Protein AF-A0A9E1QQH1-F1 (afdb_monomer)

Sequence (339 aa):
MPYKSIRFIFIIVLYSVLISSVNAKTSFIVAGHLYGITNDKDALEKLTIEFESLDPDYIFILGDSSLDDQNIYSYFNNRFKGRIYFSPGNHEMVNGSLQEYIRNVGYAYKIIETNNVNFILINSLDSALNINSFLKTAVKNNINKVQIVLTHHRMWDDSLTSGFPYQHDKSYYFKEIYPSMVGVDAIFSGNSKRQYFTDYKKINGLSLQNVNNIYWVDQVGGIDGYSIGAGDGKPKLGFVYVEENNGRLLVEPHHINFDEGDLVSISKIRAVPWSIAPGNFDSVDSVLSQSIKNFLQSTRKRYIFLLGILIGGLSIFPFYIYYFRRVKAVKKVHDCKKI

Mean predicted aligned error: 12.44 Å

Nearest PDB structures (foldseek):
  8xgc-assembly1_9  TM=4.717E-01  e=5.448E-04  Saccharomyces cerevisiae
  1g5b-assembly2_B  TM=4.097E-01  e=2.805E-03  Lambdavirus lambda
  3vk5-assembly1_A  TM=4.985E-01  e=4.607E+00  Streptomyces viridosporus ATCC 14672
  5gk4-assembly1_A  TM=3.236E-01  e=3.201E+00  Escherichia coli K-12

Secondary structure (DSSP, 8-state):
-HHHHHHHHHHHHHHHHHT-----SEEEEEE--THHHHT-HHHHHHHHHHHHHT--SEEEEES-S-TTSHHHHHHHHHHHTTSEEEE--STTTGGGHHHHHHHHHS-SSEEEE-SSEEEEE--TTS-HHHHHHHHHHHGGG-TTSEEEEEESS--SS----SSSTTTSS-SS-HHHHGGGGTT--EEEES---SSSEEEEEEETTEEEE-TT-SEEEEEETTEEEEEE--TT-SSEEEEEEEEE-SS-EEEEEEEEE-SSS-SS-GGGEEE-TTS----S--SHHHHHHHHHHHHHH-HHHHHHHHHHHHHHHHHHHHHHHHHHHHHHHHHHHHHTT--

pLDDT: mean 81.55, std 16.09, range [41.38, 98.75]

Solvent-accessible surface area (backbone atoms only — not comparable to full-atom values): 18500 Å² total; per-residue (Å²): 125,70,71,62,59,55,53,52,52,50,50,51,51,51,49,53,63,74,58,53,76,80,70,60,80,45,38,30,35,45,35,12,24,41,46,60,28,67,87,34,65,69,56,44,48,54,51,52,51,56,51,56,75,66,62,48,68,32,36,38,42,14,12,33,45,54,45,42,41,60,67,55,39,46,52,55,47,70,74,50,59,92,30,62,47,70,17,50,20,42,70,30,46,51,94,62,26,42,59,42,23,30,70,65,72,69,50,61,61,48,77,50,81,59,97,56,41,34,41,38,31,32,42,43,65,46,53,50,67,59,49,34,59,50,35,50,53,63,54,66,74,52,82,91,30,43,25,35,38,35,18,8,52,72,60,85,47,75,76,70,86,50,98,49,63,47,63,82,25,49,60,60,49,21,85,71,40,50,80,36,46,70,75,42,43,34,37,42,12,8,49,48,78,58,85,66,44,31,27,76,56,62,62,93,83,44,67,34,60,43,71,83,52,31,60,52,80,50,71,60,89,77,27,40,36,36,30,28,17,14,56,64,36,62,59,33,27,22,29,34,44,34,33,36,49,94,87,39,78,48,79,43,84,43,74,49,74,80,52,101,62,84,74,73,56,73,92,50,61,42,72,38,96,85,53,79,73,75,78,82,58,83,46,69,64,52,56,51,50,49,52,50,50,53,45,63,69,32,64,67,55,45,52,54,50,53,50,49,50,50,52,50,49,66,61,46,48,59,53,52,53,51,51,53,52,52,53,53,51,52,51,55,57,53,60,67,71,76,114

Radius of gyration: 27.18 Å; Cα contacts (8 Å, |Δi|>4): 570; chains: 1; bounding box: 63×58×96 Å

Foldseek 3Di:
DVPVVVVVVVVVVVVVVVPVPLDFPFKEWEAEQQLLCLVPPVLVVVVLVVVVVVPGQAYEYAENQPLLDLVSLCVVCVSPPPRYAYAYALVCQPPNNVVSNCVRRVDNWDWDDDPAEIETHHELLDDLVVLLVRLLVRQPPDLRHAYEYGHADFLQAQDAPDPDGSNHGGPDGNVSRVVSCVSHQEYEHNDPPDPKKFFQDPPPNDTARQQPDQWDWDDDPNYIYIYGYLGSVPQKGKIWMWTHGPNDIDIHIDMDGNDPDDRRDPVRIDTDPPDDDPPPCPPPCNVVVVVVVVCVVDPVSVVVVVVVVVVVCVVVVVVVVVVVVVVVVVVVVVVVVVD

Structure (mmCIF, N/CA/C/O backbone):
data_AF-A0A9E1QQH1-F1
#
_entry.id   AF-A0A9E1QQH1-F1
#
loop_
_atom_site.group_PDB
_atom_site.id
_atom_site.type_symbol
_atom_site.label_atom_id
_atom_site.label_alt_id
_atom_site.label_comp_id
_atom_site.label_asym_id
_atom_site.label_entity_id
_atom_site.label_seq_id
_atom_site.pdbx_PDB_ins_code
_atom_site.Cartn_x
_atom_site.Cartn_y
_atom_site.Cartn_z
_atom_site.occupancy
_atom_site.B_iso_or_equiv
_atom_site.auth_seq_id
_atom_site.auth_comp_id
_atom_site.auth_asym_id
_atom_site.auth_atom_id
_atom_site.pdbx_PDB_model_num
ATOM 1 N N . MET A 1 1 ? -33.429 -27.407 41.220 1.00 53.81 1 MET A N 1
ATOM 2 C CA . MET A 1 1 ? -32.446 -27.451 40.111 1.00 53.81 1 MET A CA 1
ATOM 3 C C . MET A 1 1 ? -32.480 -26.287 39.080 1.00 53.81 1 MET A C 1
ATOM 5 O O . MET A 1 1 ? -31.628 -26.330 38.202 1.00 53.81 1 MET A O 1
ATOM 9 N N . PRO A 1 2 ? -33.293 -25.205 39.164 1.00 62.19 2 PRO A N 1
ATOM 10 C CA . PRO A 1 2 ? -33.383 -24.210 38.070 1.00 62.19 2 PRO A CA 1
ATOM 11 C C . PRO A 1 2 ? -32.207 -23.211 37.975 1.00 62.19 2 PRO A C 1
ATOM 13 O O . PRO A 1 2 ? -31.955 -22.641 36.919 1.00 62.19 2 PRO A O 1
ATOM 16 N N . TYR A 1 3 ? -31.433 -23.021 39.049 1.00 54.69 3 TYR A N 1
ATOM 17 C CA . TYR A 1 3 ? -30.367 -22.006 39.100 1.00 54.69 3 TYR A CA 1
ATOM 18 C C . TYR A 1 3 ? -29.136 -22.306 38.227 1.00 54.69 3 TYR A C 1
ATOM 20 O O . TYR A 1 3 ? -28.418 -21.384 37.841 1.00 54.69 3 TYR A O 1
ATOM 28 N N . LYS A 1 4 ? -28.865 -23.583 37.919 1.00 57.22 4 LYS A N 1
ATOM 29 C CA . LYS A 1 4 ? -27.723 -23.963 37.067 1.00 57.22 4 LYS A CA 1
ATOM 30 C C . LYS A 1 4 ? -28.000 -23.673 35.589 1.00 57.22 4 LYS A C 1
ATOM 32 O O . LYS A 1 4 ? -27.108 -23.189 34.902 1.00 57.22 4 LYS A O 1
ATOM 37 N N . SER A 1 5 ? -29.237 -23.876 35.140 1.00 62.75 5 SER A N 1
ATOM 38 C CA . SER A 1 5 ? -29.645 -23.634 33.752 1.00 62.75 5 SER A CA 1
ATOM 39 C C . SER A 1 5 ? -29.665 -22.142 33.404 1.00 62.75 5 SER A C 1
ATOM 41 O O . SER A 1 5 ? -29.204 -21.761 32.335 1.00 62.75 5 SER A O 1
ATOM 43 N N . ILE A 1 6 ? -30.088 -21.278 34.338 1.00 72.50 6 ILE A N 1
ATOM 44 C CA . ILE A 1 6 ? -30.103 -19.816 34.137 1.00 72.50 6 ILE A CA 1
ATOM 45 C C . ILE A 1 6 ? -28.680 -19.253 33.980 1.00 72.50 6 ILE A C 1
ATOM 47 O O . ILE A 1 6 ? -28.442 -18.416 33.114 1.00 72.50 6 ILE A O 1
ATOM 51 N N . ARG A 1 7 ? -27.707 -19.740 34.767 1.00 68.25 7 ARG A N 1
ATOM 52 C CA . ARG A 1 7 ? -26.297 -19.319 34.639 1.00 68.25 7 ARG A CA 1
ATOM 53 C C . ARG A 1 7 ? -25.683 -19.714 33.300 1.00 68.25 7 ARG A C 1
ATOM 55 O O . ARG A 1 7 ? -24.923 -18.935 32.741 1.00 68.25 7 ARG A O 1
ATOM 62 N N . PHE A 1 8 ? -26.010 -20.900 32.794 1.00 72.75 8 PHE A N 1
ATOM 63 C CA . PHE A 1 8 ? -25.478 -21.379 31.520 1.00 72.75 8 PHE A CA 1
ATOM 64 C C . PHE A 1 8 ? -26.024 -20.567 30.338 1.00 72.75 8 PHE A C 1
ATOM 66 O O . PHE A 1 8 ? -25.255 -20.138 29.484 1.00 72.75 8 PHE A O 1
ATOM 73 N N . ILE A 1 9 ? -27.325 -20.254 30.351 1.00 77.12 9 ILE A N 1
ATOM 74 C CA . ILE A 1 9 ? -27.953 -19.376 29.352 1.00 77.12 9 ILE A CA 1
ATOM 75 C C . ILE A 1 9 ? -27.337 -17.974 29.401 1.00 77.12 9 ILE A C 1
ATOM 77 O O . ILE A 1 9 ? -27.023 -17.414 28.358 1.00 77.12 9 ILE A O 1
ATOM 81 N N . PHE A 1 10 ? -27.088 -17.424 30.594 1.00 77.06 10 PHE A N 1
ATOM 82 C CA . PHE A 1 10 ? -26.467 -16.105 30.729 1.00 77.06 10 PHE A CA 1
ATOM 83 C C . PHE A 1 10 ? -25.032 -16.071 30.181 1.00 77.06 10 PHE A C 1
ATOM 85 O O . PHE A 1 10 ? -24.652 -15.099 29.541 1.00 77.06 10 PHE A O 1
ATOM 92 N N . ILE A 1 11 ? -24.249 -17.139 30.381 1.00 77.19 11 ILE A N 1
ATOM 93 C CA . ILE A 1 11 ? -22.895 -17.260 29.817 1.00 77.19 11 ILE A CA 1
ATOM 94 C C . ILE A 1 11 ? -22.950 -17.363 28.292 1.00 77.19 11 ILE A C 1
ATOM 96 O O . ILE A 1 11 ? -22.165 -16.688 27.638 1.00 77.19 11 ILE A O 1
ATOM 100 N N . ILE A 1 12 ? -23.877 -18.147 27.730 1.00 76.06 12 ILE A N 1
ATOM 101 C CA . ILE A 1 12 ? -24.053 -18.254 26.274 1.00 76.06 12 ILE A CA 1
ATOM 102 C C . ILE A 1 12 ? -24.456 -16.905 25.687 1.00 76.06 12 ILE A C 1
ATOM 104 O O . ILE A 1 12 ? -23.811 -16.464 24.747 1.00 76.06 12 ILE A O 1
ATOM 108 N N . VAL A 1 13 ? -25.448 -16.223 26.274 1.00 74.75 13 VAL A N 1
ATOM 109 C CA . VAL A 1 13 ? -25.897 -14.900 25.816 1.00 74.75 13 VAL A CA 1
ATOM 110 C C . VAL A 1 13 ? -24.756 -13.886 25.892 1.00 74.75 13 VAL A C 1
ATOM 112 O O . VAL A 1 13 ? -24.511 -13.179 24.917 1.00 74.75 13 VAL A O 1
ATOM 115 N N . LEU A 1 14 ? -24.007 -13.856 27.000 1.00 73.25 14 LEU A N 1
ATOM 116 C CA . LEU A 1 14 ? -22.846 -12.979 27.163 1.00 73.25 14 LEU A CA 1
ATOM 117 C C . LEU A 1 14 ? -21.755 -13.291 26.127 1.00 73.25 14 LEU A C 1
ATOM 119 O O . LEU A 1 14 ? -21.224 -12.366 25.522 1.00 73.25 14 LEU A O 1
ATOM 123 N N . TYR A 1 15 ? -21.460 -14.571 25.879 1.00 67.88 15 TYR A N 1
ATOM 124 C CA . TYR A 1 15 ? -20.520 -14.986 24.837 1.00 67.88 15 TYR A CA 1
ATOM 125 C C . TYR A 1 15 ? -21.009 -14.572 23.451 1.00 67.88 15 TYR A C 1
ATOM 127 O O . TYR A 1 15 ? -20.240 -13.987 22.707 1.00 67.88 15 TYR A O 1
ATOM 135 N N . SER A 1 16 ? -22.280 -14.779 23.108 1.00 63.16 16 SER A N 1
ATOM 136 C CA . SER A 1 16 ? -22.822 -14.364 21.808 1.00 63.16 16 SER A CA 1
ATOM 137 C C . SER A 1 16 ? -22.865 -12.844 21.629 1.00 63.16 16 SER A C 1
ATOM 139 O O . SER A 1 16 ? -22.645 -12.373 20.522 1.00 63.16 16 SER A O 1
ATOM 141 N N . VAL A 1 17 ? -23.066 -12.062 22.699 1.00 62.03 17 VAL A N 1
ATOM 142 C CA . VAL A 1 17 ? -22.968 -10.592 22.644 1.00 62.03 17 VAL A CA 1
ATOM 143 C C . VAL A 1 17 ? -21.511 -10.152 22.465 1.00 62.03 17 VAL A C 1
ATOM 145 O O . VAL A 1 17 ? -21.249 -9.226 21.702 1.00 62.03 17 VAL A O 1
ATOM 148 N N . LEU A 1 18 ? -20.557 -10.839 23.100 1.00 59.19 18 LEU A N 1
ATOM 149 C CA . LEU A 1 18 ? -19.119 -10.595 22.924 1.00 59.19 18 LEU A CA 1
ATOM 150 C C . LEU A 1 18 ? -18.579 -11.097 21.572 1.00 59.19 18 LEU A C 1
ATOM 152 O O . LEU A 1 18 ? -17.569 -10.581 21.107 1.00 59.19 18 LEU A O 1
ATOM 156 N N . ILE A 1 19 ? -19.255 -12.066 20.945 1.00 54.38 19 ILE A N 1
ATOM 157 C CA . ILE A 1 19 ? -18.976 -12.591 19.598 1.00 54.38 19 ILE A CA 1
ATOM 158 C C . ILE A 1 19 ? -19.852 -11.891 18.542 1.00 54.38 19 ILE A C 1
ATOM 160 O O . ILE A 1 19 ? -19.861 -12.313 17.390 1.00 54.38 19 ILE A O 1
ATOM 164 N N . SER A 1 20 ? -20.584 -10.818 18.884 1.00 47.50 20 SER A N 1
ATOM 165 C CA . SER A 1 20 ? -21.268 -10.015 17.860 1.00 47.50 20 SER A CA 1
ATOM 166 C C . SER A 1 20 ? -20.230 -9.650 16.809 1.00 47.50 20 SER A C 1
ATOM 168 O O . SER A 1 20 ? -19.251 -8.974 17.131 1.00 47.50 20 SER A O 1
ATOM 170 N N . SER A 1 21 ? -20.401 -10.186 15.600 1.00 46.88 21 SER A N 1
ATOM 171 C CA . SER A 1 21 ? -19.413 -10.098 14.539 1.00 46.88 21 SER A CA 1
ATOM 172 C C . SER A 1 21 ? -19.150 -8.627 14.294 1.00 46.88 21 SER A C 1
ATOM 174 O O . SER A 1 21 ? -20.033 -7.884 13.854 1.00 46.88 21 SER A O 1
ATOM 176 N N . VAL A 1 22 ? -17.951 -8.180 14.657 1.00 53.62 22 VAL A N 1
ATOM 177 C CA . VAL A 1 22 ? -17.523 -6.840 14.305 1.00 53.62 22 VAL A CA 1
ATOM 178 C C . VAL A 1 22 ? -17.197 -6.918 12.826 1.00 53.62 22 VAL A C 1
ATOM 180 O O . VAL A 1 22 ? -16.067 -7.197 12.453 1.00 53.62 22 VAL A O 1
ATOM 183 N N . ASN A 1 23 ? -18.229 -6.797 11.994 1.00 56.97 23 ASN A N 1
ATOM 184 C CA . ASN A 1 23 ? -18.054 -6.809 10.555 1.00 56.97 23 ASN A CA 1
ATOM 185 C C . ASN A 1 23 ? -17.151 -5.627 10.216 1.00 56.97 23 ASN A C 1
ATOM 187 O O . ASN A 1 23 ? -17.500 -4.477 10.513 1.00 56.97 23 ASN A O 1
ATOM 191 N N . ALA A 1 24 ? -15.983 -5.928 9.648 1.00 61.69 24 ALA A N 1
ATOM 192 C CA . ALA A 1 24 ? -15.152 -4.919 9.023 1.00 61.69 24 ALA A CA 1
ATOM 193 C C . ALA A 1 24 ? -16.015 -4.154 8.015 1.00 61.69 24 ALA A C 1
ATOM 195 O O . ALA A 1 24 ? -16.851 -4.738 7.320 1.00 61.69 24 ALA A O 1
ATOM 196 N N . LYS A 1 25 ? -15.876 -2.829 7.990 1.00 83.25 25 LYS A N 1
ATOM 197 C CA . LYS A 1 25 ? -16.662 -1.994 7.074 1.00 83.25 25 LYS A CA 1
ATOM 198 C C . LYS A 1 25 ? -16.009 -1.902 5.703 1.00 83.25 25 LYS A C 1
ATOM 200 O O . LYS A 1 25 ? -16.699 -1.632 4.725 1.00 83.25 25 LYS A O 1
ATOM 205 N N . THR A 1 26 ? -14.691 -2.070 5.644 1.00 94.94 26 THR A N 1
ATOM 206 C CA . THR A 1 26 ? -13.928 -2.112 4.398 1.00 94.94 26 THR A CA 1
ATOM 207 C C . THR A 1 26 ? -12.670 -2.936 4.596 1.00 94.94 26 THR A C 1
ATOM 209 O O . THR A 1 26 ? -11.944 -2.697 5.564 1.00 94.94 26 THR A O 1
ATOM 212 N N . SER A 1 27 ? -12.393 -3.852 3.678 1.00 97.12 27 SER A N 1
ATOM 213 C CA . SER A 1 27 ? -11.144 -4.607 3.626 1.00 97.12 27 SER A CA 1
ATOM 214 C C . SER A 1 27 ? -10.331 -4.263 2.384 1.00 97.12 27 SER A C 1
ATOM 216 O O . SER A 1 27 ? -10.869 -3.945 1.321 1.00 97.12 27 SER A O 1
ATOM 218 N N . PHE A 1 28 ? -9.008 -4.284 2.500 1.00 98.50 28 PHE A N 1
ATOM 219 C CA . PHE A 1 28 ? -8.144 -4.013 1.366 1.00 98.50 28 PHE A CA 1
ATOM 220 C C . PHE A 1 28 ? -6.781 -4.678 1.470 1.00 98.50 28 PHE A C 1
ATOM 222 O O . PHE A 1 28 ? -6.241 -4.879 2.552 1.00 98.50 28 PHE A O 1
ATOM 229 N N . ILE A 1 29 ? -6.198 -4.979 0.316 1.00 98.50 29 ILE A N 1
ATOM 230 C CA . ILE A 1 29 ? -4.820 -5.447 0.203 1.00 98.50 29 ILE A CA 1
ATOM 231 C C . ILE A 1 29 ? -3.920 -4.285 -0.184 1.00 98.50 29 ILE A C 1
ATOM 233 O O . ILE A 1 29 ? -4.273 -3.470 -1.038 1.00 98.50 29 ILE A O 1
ATOM 237 N N . VAL A 1 30 ? -2.727 -4.246 0.402 1.00 98.06 30 VAL A N 1
ATOM 238 C CA . VAL A 1 30 ? -1.657 -3.348 -0.027 1.00 98.06 30 VAL A CA 1
ATOM 239 C C . VAL A 1 30 ? -0.397 -4.151 -0.311 1.00 98.06 30 VAL A C 1
ATOM 241 O O . VAL A 1 30 ? 0.131 -4.850 0.556 1.00 98.06 30 VAL A O 1
ATOM 244 N N . ALA A 1 31 ? 0.111 -4.002 -1.527 1.00 95.75 31 ALA A N 1
ATOM 245 C CA . ALA A 1 31 ? 1.390 -4.537 -1.961 1.00 95.75 31 ALA A CA 1
ATOM 246 C C . ALA A 1 31 ? 2.178 -3.454 -2.700 1.00 95.75 31 ALA A C 1
ATOM 248 O O . ALA A 1 31 ? 1.617 -2.480 -3.194 1.00 95.75 31 ALA A O 1
ATOM 249 N N . GLY A 1 32 ? 3.490 -3.610 -2.795 1.00 91.25 32 GLY A N 1
ATOM 250 C CA . GLY A 1 32 ? 4.348 -2.685 -3.527 1.00 91.25 32 GLY A CA 1
ATOM 251 C C . GLY A 1 32 ? 5.660 -3.350 -3.897 1.00 91.25 32 GLY A C 1
ATOM 252 O O . GLY A 1 32 ? 6.016 -4.384 -3.322 1.00 91.25 32 GLY A O 1
ATOM 253 N N . HIS A 1 33 ? 6.376 -2.746 -4.844 1.00 88.62 33 HIS A N 1
ATOM 254 C CA . HIS A 1 33 ? 7.682 -3.228 -5.286 1.00 88.62 33 HIS A CA 1
ATOM 255 C C . HIS A 1 33 ? 7.644 -4.603 -5.975 1.00 88.62 33 HIS A C 1
ATOM 257 O O . HIS A 1 33 ? 8.461 -5.477 -5.692 1.00 88.62 33 HIS A O 1
ATOM 263 N N . LEU A 1 34 ? 6.671 -4.824 -6.862 1.00 92.31 34 LEU A N 1
ATOM 264 C CA . LEU A 1 34 ? 6.443 -6.132 -7.477 1.00 92.31 34 LEU A CA 1
ATOM 265 C C . LEU A 1 34 ? 7.317 -6.424 -8.704 1.00 92.31 34 LEU A C 1
ATOM 267 O O . LEU A 1 34 ? 7.249 -7.545 -9.205 1.00 92.31 34 LEU A O 1
ATOM 271 N N . TYR A 1 35 ? 8.150 -5.499 -9.205 1.00 89.31 35 TYR A N 1
ATOM 272 C CA . TYR A 1 35 ? 8.909 -5.740 -10.448 1.00 89.31 35 TYR A CA 1
ATOM 273 C C . TYR A 1 35 ? 9.742 -7.030 -10.403 1.00 89.31 35 TYR A C 1
ATOM 275 O O . TYR A 1 35 ? 9.901 -7.674 -11.439 1.00 89.31 35 TYR A O 1
ATOM 283 N N . GLY A 1 36 ? 10.212 -7.444 -9.216 1.00 87.62 36 GLY A N 1
ATOM 284 C CA . GLY A 1 36 ? 10.970 -8.684 -9.016 1.00 87.62 36 GLY A CA 1
ATOM 285 C C . GLY A 1 36 ? 10.217 -9.954 -9.431 1.00 87.62 36 GLY A C 1
ATOM 286 O O . GLY A 1 36 ? 10.848 -10.960 -9.744 1.00 87.62 36 GLY A O 1
ATOM 287 N N . ILE A 1 37 ? 8.881 -9.899 -9.500 1.00 92.25 37 ILE A N 1
ATOM 288 C CA . ILE A 1 37 ? 8.025 -11.019 -9.919 1.00 92.25 37 ILE A CA 1
ATOM 289 C C . ILE A 1 37 ? 7.189 -10.740 -11.173 1.00 92.25 37 ILE A C 1
ATOM 291 O O . ILE A 1 37 ? 6.602 -11.667 -11.709 1.00 92.25 37 ILE A O 1
ATOM 295 N N . THR A 1 38 ? 7.120 -9.502 -11.671 1.00 92.81 38 THR A N 1
ATOM 296 C CA . THR A 1 38 ? 6.261 -9.155 -12.831 1.00 92.81 38 THR A CA 1
ATOM 297 C C . THR A 1 38 ? 6.576 -9.958 -14.098 1.00 92.81 38 THR A C 1
ATOM 299 O O . THR A 1 38 ? 5.671 -10.280 -14.862 1.00 92.81 38 THR A O 1
ATOM 302 N N . ASN A 1 39 ? 7.840 -10.344 -14.292 1.00 92.31 39 ASN A N 1
ATOM 303 C CA . ASN A 1 39 ? 8.276 -11.183 -15.414 1.00 92.31 39 ASN A CA 1
ATOM 304 C C . ASN A 1 39 ? 8.164 -12.695 -15.137 1.00 92.31 39 ASN A C 1
ATOM 306 O O . ASN A 1 39 ? 8.425 -13.505 -16.028 1.00 92.31 39 ASN A O 1
ATOM 310 N N . ASP A 1 40 ? 7.789 -13.089 -13.920 1.00 94.88 40 ASP A N 1
ATOM 311 C CA . ASP A 1 40 ? 7.589 -14.474 -13.506 1.00 94.88 40 ASP A CA 1
ATOM 312 C C . ASP A 1 40 ? 6.091 -14.757 -13.361 1.00 94.88 40 ASP A C 1
ATOM 314 O O . ASP A 1 40 ? 5.459 -14.439 -12.353 1.00 94.88 40 ASP A O 1
ATOM 318 N N . LYS A 1 41 ? 5.519 -15.373 -14.397 1.00 94.31 41 LYS A N 1
ATOM 319 C CA . LYS A 1 41 ? 4.081 -15.652 -14.466 1.00 94.31 41 LYS A CA 1
ATOM 320 C C . LYS A 1 41 ? 3.593 -16.542 -13.326 1.00 94.31 41 LYS A C 1
ATOM 322 O O . LYS A 1 41 ? 2.496 -16.313 -12.833 1.00 94.31 41 LYS A O 1
ATOM 327 N N . ASP A 1 42 ? 4.390 -17.517 -12.894 1.00 94.50 42 ASP A N 1
ATOM 328 C CA . ASP A 1 42 ? 3.984 -18.444 -11.835 1.00 94.50 42 ASP A CA 1
ATOM 329 C C . ASP A 1 42 ? 3.974 -17.736 -10.477 1.00 94.50 42 ASP A C 1
ATOM 331 O O . ASP A 1 42 ? 3.075 -17.949 -9.659 1.00 94.50 42 ASP A O 1
ATOM 335 N N . ALA A 1 43 ? 4.961 -16.869 -10.233 1.00 94.56 43 ALA A N 1
ATOM 336 C CA . ALA A 1 43 ? 5.002 -16.056 -9.024 1.00 94.56 43 ALA A CA 1
ATOM 337 C C . ALA A 1 43 ? 3.857 -15.039 -8.975 1.00 94.56 43 ALA A C 1
ATOM 339 O O . ALA A 1 43 ? 3.222 -14.867 -7.930 1.00 94.56 43 ALA A O 1
ATOM 340 N N . LEU A 1 44 ? 3.572 -14.405 -10.111 1.00 95.56 44 LEU A N 1
ATOM 341 C CA . LEU A 1 44 ? 2.485 -13.450 -10.253 1.00 95.56 44 LEU A CA 1
ATOM 342 C C . LEU A 1 44 ? 1.106 -14.113 -10.100 1.00 95.56 44 LEU A C 1
ATOM 344 O O . LEU A 1 44 ? 0.256 -13.567 -9.399 1.00 95.56 44 LEU A O 1
ATOM 348 N N . GLU A 1 45 ? 0.899 -15.301 -10.675 1.00 96.81 45 GLU A N 1
ATOM 349 C CA . GLU A 1 45 ? -0.351 -16.058 -10.521 1.00 96.81 45 GLU A CA 1
ATOM 350 C C . GLU A 1 45 ? -0.576 -16.454 -9.060 1.00 96.81 45 GLU A C 1
ATOM 352 O O . GLU A 1 45 ? -1.653 -16.195 -8.519 1.00 96.81 45 GLU A O 1
ATOM 357 N N . LYS A 1 46 ? 0.451 -16.994 -8.384 1.00 96.50 46 LYS A N 1
ATOM 358 C CA . LYS A 1 46 ? 0.388 -17.311 -6.946 1.00 96.50 46 LYS A CA 1
ATOM 359 C C . LYS A 1 46 ? -0.007 -16.091 -6.117 1.00 96.50 46 LYS A C 1
ATOM 361 O O . LYS A 1 46 ? -0.886 -16.204 -5.269 1.00 96.50 46 LYS A O 1
ATOM 366 N N . LEU A 1 47 ? 0.589 -14.927 -6.389 1.00 96.75 47 LEU A N 1
ATOM 367 C CA . LEU A 1 47 ? 0.212 -13.683 -5.719 1.00 96.75 47 LEU A CA 1
ATOM 368 C C . LEU A 1 47 ? -1.263 -13.347 -5.927 1.00 96.75 47 LEU A C 1
ATOM 370 O O . LEU A 1 47 ? -1.969 -13.038 -4.969 1.00 96.75 47 LEU A O 1
ATOM 374 N N . THR A 1 48 ? -1.742 -13.417 -7.166 1.00 97.25 48 THR A N 1
ATOM 375 C CA . THR A 1 48 ? -3.133 -13.070 -7.446 1.00 97.25 48 THR A CA 1
ATOM 376 C C . THR A 1 48 ? -4.136 -14.066 -6.874 1.00 97.25 48 THR A C 1
ATOM 378 O O . THR A 1 48 ? -5.194 -13.632 -6.435 1.00 97.25 48 THR A O 1
ATOM 381 N N . ILE A 1 49 ? -3.802 -15.358 -6.802 1.00 97.75 49 ILE A 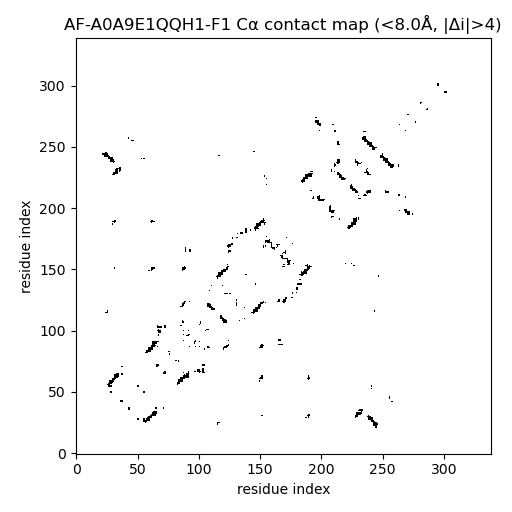N 1
ATOM 382 C CA . ILE A 1 49 ? -4.633 -16.370 -6.131 1.00 97.75 49 ILE A CA 1
ATOM 383 C C . ILE A 1 49 ? -4.758 -16.059 -4.636 1.00 97.75 49 ILE A C 1
ATOM 385 O O . ILE A 1 49 ? -5.858 -16.126 -4.096 1.00 97.75 49 ILE A O 1
ATOM 389 N N . GLU A 1 50 ? -3.662 -15.676 -3.976 1.00 97.56 50 GLU A N 1
ATOM 390 C CA . GLU A 1 50 ? -3.707 -15.266 -2.566 1.00 97.56 50 GLU A CA 1
ATOM 391 C C . GLU A 1 50 ? -4.525 -13.983 -2.364 1.00 97.56 50 GLU A C 1
ATOM 393 O O . GLU A 1 50 ? -5.245 -13.851 -1.381 1.00 97.56 50 GLU A O 1
ATOM 398 N N . PHE A 1 51 ? -4.482 -13.036 -3.303 1.00 97.94 51 PHE A N 1
ATOM 399 C CA . PHE A 1 51 ? -5.348 -11.857 -3.219 1.00 97.94 51 PHE A CA 1
ATOM 400 C C . PHE A 1 51 ? -6.827 -12.215 -3.370 1.00 97.94 51 PHE A C 1
ATOM 402 O O . PHE A 1 51 ? -7.663 -11.657 -2.666 1.00 97.94 51 PHE A O 1
ATOM 409 N N . GLU A 1 52 ? -7.162 -13.137 -4.274 1.00 97.12 52 GLU A N 1
ATOM 410 C CA . GLU A 1 52 ? -8.537 -13.609 -4.458 1.00 97.12 52 GLU A CA 1
ATOM 411 C C . GLU A 1 52 ? -9.042 -14.422 -3.264 1.00 97.12 52 GLU A C 1
ATOM 413 O O . GLU A 1 52 ? -10.216 -14.310 -2.922 1.00 97.12 52 GLU A O 1
ATOM 418 N N . SER A 1 53 ? -8.180 -15.213 -2.616 1.00 97.00 53 SER A N 1
ATOM 419 C CA . SER A 1 53 ? -8.561 -16.044 -1.466 1.00 97.00 53 SER A CA 1
ATOM 420 C C . SER A 1 53 ? -8.963 -15.213 -0.243 1.00 97.00 53 SER A C 1
ATOM 422 O O . SER A 1 53 ? -9.813 -15.644 0.536 1.00 97.00 53 SER A O 1
ATOM 424 N N . LEU A 1 54 ? -8.387 -14.016 -0.105 1.00 96.56 54 LEU A N 1
ATOM 425 C CA . LEU A 1 54 ? -8.709 -13.046 0.943 1.00 96.56 54 LEU A CA 1
ATOM 426 C C . LEU A 1 54 ? -9.951 -12.196 0.625 1.00 96.56 54 LEU A C 1
ATOM 428 O O . LEU A 1 54 ? -10.440 -11.509 1.515 1.00 96.56 54 LEU A O 1
ATOM 432 N N . ASP A 1 55 ? -10.428 -12.229 -0.625 1.00 95.81 55 ASP A N 1
ATOM 433 C CA . ASP A 1 55 ? -11.587 -11.489 -1.154 1.00 95.81 55 ASP A CA 1
ATOM 434 C C . ASP A 1 55 ? -11.739 -10.048 -0.616 1.00 95.81 55 ASP A C 1
ATOM 436 O O . ASP A 1 55 ? -12.749 -9.705 0.004 1.00 95.81 55 ASP A O 1
ATOM 440 N N . PRO A 1 56 ? -10.736 -9.173 -0.819 1.00 97.25 56 PRO A N 1
ATOM 441 C CA . PRO A 1 56 ? -10.807 -7.802 -0.336 1.00 97.25 56 PRO A CA 1
ATOM 442 C C . PRO A 1 56 ? -11.791 -6.952 -1.155 1.00 97.25 56 PRO A C 1
ATOM 444 O O . PRO A 1 56 ? -11.991 -7.174 -2.358 1.00 97.25 56 PRO A O 1
ATOM 447 N N . ASP A 1 57 ? -12.307 -5.881 -0.544 1.00 97.56 57 ASP A N 1
ATOM 448 C CA . ASP A 1 57 ? -13.067 -4.861 -1.278 1.00 97.56 57 ASP A CA 1
ATOM 449 C C . ASP A 1 57 ? -12.166 -4.103 -2.273 1.00 97.56 57 ASP A C 1
ATOM 451 O O . ASP A 1 57 ? -12.586 -3.797 -3.394 1.00 97.56 57 ASP A O 1
ATOM 455 N N . TYR A 1 58 ? -10.916 -3.817 -1.876 1.00 98.62 58 TYR A N 1
ATOM 456 C CA . TYR A 1 58 ? -9.944 -3.050 -2.666 1.00 98.62 58 TYR A CA 1
ATOM 457 C C . TYR A 1 58 ? -8.545 -3.681 -2.675 1.00 98.62 58 TYR A C 1
ATOM 459 O O . TYR A 1 58 ? -8.105 -4.302 -1.714 1.00 98.62 58 TYR A O 1
ATOM 467 N N . ILE A 1 59 ? -7.793 -3.474 -3.751 1.00 98.75 59 ILE A N 1
ATOM 468 C CA . ILE A 1 59 ? -6.399 -3.905 -3.896 1.00 98.75 59 ILE A CA 1
ATOM 469 C C . ILE A 1 59 ? -5.570 -2.704 -4.342 1.00 98.75 59 ILE A C 1
ATOM 471 O O . ILE A 1 59 ? -5.894 -2.047 -5.332 1.00 98.75 59 ILE A O 1
ATOM 475 N N . PHE A 1 60 ? -4.477 -2.437 -3.637 1.00 98.56 60 PHE A N 1
ATOM 476 C CA . PHE A 1 60 ? -3.572 -1.332 -3.922 1.00 98.56 60 PHE A CA 1
ATOM 477 C C . PHE A 1 60 ? -2.172 -1.842 -4.242 1.00 98.56 60 PHE A C 1
ATOM 479 O O . PHE A 1 60 ? -1.545 -2.510 -3.419 1.00 98.56 60 PHE A O 1
ATOM 486 N N . ILE A 1 61 ? -1.671 -1.485 -5.426 1.00 97.56 61 ILE A N 1
ATOM 487 C CA . ILE A 1 61 ? -0.300 -1.765 -5.861 1.00 97.56 61 ILE A CA 1
ATOM 488 C C . ILE A 1 61 ? 0.491 -0.453 -5.878 1.00 97.56 61 ILE A C 1
ATOM 490 O O . ILE A 1 61 ? 0.210 0.468 -6.647 1.00 97.56 61 ILE A O 1
ATOM 494 N N . LEU A 1 62 ? 1.474 -0.353 -4.991 1.00 95.94 62 LEU A 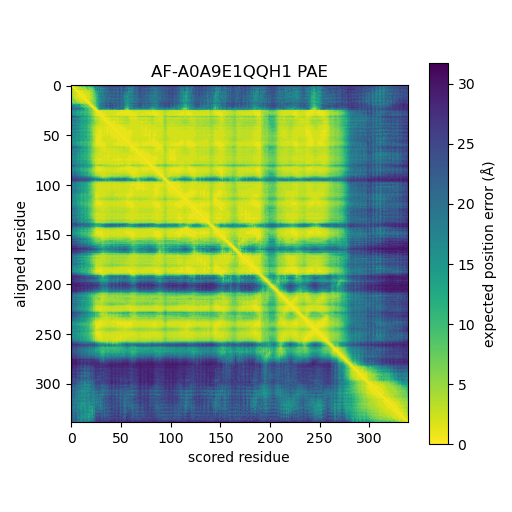N 1
ATOM 495 C CA . LEU A 1 62 ? 2.160 0.885 -4.643 1.00 95.94 62 LEU A CA 1
ATOM 496 C C . LEU A 1 62 ? 3.535 0.993 -5.316 1.00 95.94 62 LEU A C 1
ATOM 498 O O . LEU A 1 62 ? 4.569 0.926 -4.652 1.00 95.94 62 LEU A O 1
ATOM 502 N N . GLY A 1 63 ? 3.539 1.190 -6.632 1.00 92.25 63 GLY A N 1
ATOM 503 C CA . GLY A 1 63 ? 4.724 1.511 -7.432 1.00 92.25 63 GLY A CA 1
ATOM 504 C C . GLY A 1 63 ? 5.737 0.378 -7.596 1.00 92.25 63 GLY A C 1
ATOM 505 O O . GLY A 1 63 ? 5.615 -0.692 -6.989 1.00 92.25 63 GLY A O 1
ATOM 506 N N . ASP A 1 64 ? 6.739 0.621 -8.441 1.00 91.69 64 ASP A N 1
ATOM 507 C CA . ASP A 1 64 ? 7.822 -0.300 -8.798 1.00 91.69 64 ASP A CA 1
ATOM 508 C C . ASP A 1 64 ? 7.284 -1.694 -9.167 1.00 91.69 64 ASP A C 1
ATOM 510 O O . ASP A 1 64 ? 7.721 -2.720 -8.644 1.00 91.69 64 ASP A O 1
ATOM 514 N N . SER A 1 65 ? 6.268 -1.722 -10.023 1.00 93.44 65 SER A N 1
ATOM 515 C CA . SER A 1 65 ? 5.495 -2.910 -10.398 1.00 93.44 65 SER A CA 1
ATOM 516 C C . SER A 1 65 ? 5.292 -3.024 -11.914 1.00 93.44 65 SER A C 1
ATOM 518 O O . SER A 1 65 ? 4.396 -3.744 -12.351 1.00 93.44 65 SER A O 1
ATOM 520 N N . SER A 1 66 ? 6.119 -2.329 -12.706 1.00 94.12 66 SER A N 1
ATOM 521 C CA . SER A 1 66 ? 6.144 -2.386 -14.178 1.00 94.12 66 SER A CA 1
ATOM 522 C C . SER A 1 66 ? 4.803 -2.016 -14.815 1.00 94.12 66 SER A C 1
ATOM 524 O O . SER A 1 66 ? 4.351 -2.637 -15.773 1.00 94.12 66 SER A O 1
ATOM 526 N N . LEU A 1 67 ? 4.128 -1.019 -14.243 1.00 94.50 67 LEU A N 1
ATOM 527 C CA . LEU A 1 67 ? 2.780 -0.604 -14.655 1.00 94.50 67 LEU A CA 1
ATOM 528 C C . LEU A 1 67 ? 2.776 0.284 -15.914 1.00 94.50 67 LEU A C 1
ATOM 530 O O . LEU A 1 67 ? 1.722 0.548 -16.499 1.00 94.50 67 LEU A O 1
ATOM 534 N N . ASP A 1 68 ? 3.952 0.731 -16.345 1.00 93.31 68 ASP A N 1
ATOM 535 C CA . ASP A 1 68 ? 4.212 1.308 -17.662 1.00 93.31 68 ASP A CA 1
ATOM 536 C C . ASP A 1 68 ? 4.119 0.256 -18.789 1.00 93.31 68 ASP A C 1
ATOM 538 O O . ASP A 1 68 ? 3.759 0.599 -19.919 1.00 93.31 68 ASP A O 1
ATOM 542 N N . ASP A 1 69 ? 4.311 -1.035 -18.485 1.00 94.56 69 ASP A N 1
ATOM 543 C CA . ASP A 1 69 ? 4.002 -2.137 -19.403 1.00 94.56 69 ASP A CA 1
ATOM 544 C C . ASP A 1 69 ? 2.491 -2.429 -19.418 1.00 94.56 69 ASP A C 1
ATOM 546 O O . ASP A 1 69 ? 1.882 -2.872 -18.436 1.00 94.56 69 ASP A O 1
ATOM 550 N N . GLN A 1 70 ? 1.877 -2.228 -20.586 1.00 95.38 70 GLN A N 1
ATOM 551 C CA . GLN A 1 70 ? 0.449 -2.444 -20.792 1.00 95.38 70 GLN A CA 1
ATOM 552 C C . GLN A 1 70 ? 0.014 -3.893 -20.516 1.00 95.38 70 GLN A C 1
ATOM 554 O O . GLN A 1 70 ? -1.122 -4.103 -20.086 1.00 95.38 70 GLN A O 1
ATOM 559 N N . ASN A 1 71 ? 0.872 -4.894 -20.731 1.00 96.81 71 ASN A N 1
ATOM 560 C CA . ASN A 1 71 ? 0.541 -6.297 -20.469 1.00 96.81 71 ASN A CA 1
ATOM 561 C C . ASN A 1 71 ? 0.414 -6.569 -18.970 1.00 96.81 71 ASN A C 1
ATOM 563 O O . ASN A 1 71 ? -0.538 -7.229 -18.551 1.00 96.81 71 ASN A O 1
ATOM 567 N N . ILE A 1 72 ? 1.332 -6.025 -18.166 1.00 96.62 72 ILE A N 1
ATOM 568 C CA . ILE A 1 72 ? 1.316 -6.162 -16.704 1.00 96.62 72 ILE A CA 1
ATOM 569 C C . ILE A 1 72 ? 0.112 -5.424 -16.119 1.00 96.62 72 ILE A C 1
ATOM 571 O O . ILE A 1 72 ? -0.655 -6.004 -15.347 1.00 96.62 72 ILE A O 1
ATOM 575 N N . TYR A 1 73 ? -0.123 -4.180 -16.549 1.00 96.69 73 TYR A N 1
ATOM 576 C CA . TYR A 1 73 ? -1.327 -3.443 -16.164 1.00 96.69 73 TYR A CA 1
ATOM 577 C C . TYR A 1 73 ? -2.608 -4.212 -16.532 1.00 96.69 73 TYR A C 1
ATOM 579 O O . TYR A 1 73 ? -3.492 -4.398 -15.692 1.00 96.69 73 TYR A O 1
ATOM 587 N N . SER A 1 74 ? -2.703 -4.700 -17.775 1.00 97.56 74 SER A N 1
ATOM 588 C CA . SER A 1 74 ? -3.890 -5.411 -18.263 1.00 97.56 74 SER A CA 1
ATOM 589 C C . SER A 1 74 ? -4.123 -6.716 -17.511 1.00 97.56 74 SER A C 1
ATOM 591 O O . SER A 1 74 ? -5.274 -7.051 -17.246 1.00 97.56 74 SER A O 1
ATOM 593 N N . TYR A 1 75 ? -3.063 -7.437 -17.136 1.00 97.56 75 TYR A N 1
ATOM 594 C CA . TYR A 1 75 ? -3.159 -8.639 -16.311 1.00 97.56 75 TYR A CA 1
ATOM 595 C C . TYR A 1 75 ? -3.878 -8.342 -14.987 1.00 97.56 75 TYR A C 1
ATOM 597 O O . TYR A 1 75 ? -4.929 -8.923 -14.705 1.00 97.56 75 TYR A O 1
ATOM 605 N N . PHE A 1 76 ? -3.379 -7.365 -14.225 1.00 97.69 76 PHE A N 1
ATOM 606 C CA . PHE A 1 76 ? -3.974 -6.961 -12.951 1.00 97.69 76 PHE A CA 1
ATOM 607 C C . PHE A 1 76 ? -5.406 -6.438 -13.115 1.00 97.69 76 PHE A C 1
ATOM 609 O O . PHE A 1 76 ? -6.323 -6.873 -12.412 1.00 97.69 76 PHE A O 1
ATOM 616 N N . ASN A 1 77 ? -5.618 -5.525 -14.065 1.00 97.06 77 ASN A N 1
ATOM 617 C CA . ASN A 1 77 ? -6.918 -4.901 -14.285 1.00 97.06 77 ASN A CA 1
ATOM 618 C C . ASN A 1 77 ? -7.987 -5.919 -14.722 1.00 97.06 77 ASN A C 1
ATOM 620 O O . ASN A 1 77 ? -9.116 -5.879 -14.232 1.00 97.06 77 ASN A O 1
ATOM 624 N N . ASN A 1 78 ? -7.636 -6.870 -15.595 1.00 97.38 78 ASN A N 1
ATOM 625 C CA . ASN A 1 78 ? -8.564 -7.903 -16.057 1.00 97.38 78 ASN A CA 1
ATOM 626 C C . ASN A 1 78 ? -8.904 -8.925 -14.968 1.00 97.38 78 ASN A C 1
ATOM 628 O O . ASN A 1 78 ? -10.037 -9.415 -14.958 1.00 97.38 78 ASN A O 1
ATOM 632 N N . ARG A 1 79 ? -7.959 -9.237 -14.068 1.00 97.31 79 ARG A N 1
ATOM 633 C CA . ARG A 1 79 ? -8.164 -10.186 -12.962 1.00 97.31 79 ARG A CA 1
ATOM 634 C C . ARG A 1 79 ? -9.108 -9.621 -11.902 1.00 97.31 79 ARG A C 1
ATOM 636 O O . ARG A 1 79 ? -10.077 -10.277 -11.536 1.00 97.31 79 ARG A O 1
ATOM 643 N N . PHE A 1 80 ? -8.880 -8.382 -11.464 1.00 97.62 80 PHE A N 1
ATOM 644 C CA . PHE A 1 80 ? -9.570 -7.825 -10.292 1.00 97.62 80 PHE A CA 1
ATOM 645 C C . PHE A 1 80 ? -10.683 -6.820 -10.592 1.00 97.62 80 PHE A C 1
ATOM 647 O O . PHE A 1 80 ? -11.462 -6.524 -9.689 1.00 97.62 80 PHE A O 1
ATOM 654 N N . LYS A 1 81 ? -10.759 -6.305 -11.829 1.00 92.62 81 LYS A N 1
ATOM 655 C CA . LYS A 1 81 ? -11.818 -5.442 -12.391 1.00 92.62 81 LYS A CA 1
ATOM 656 C C . LYS A 1 81 ? -12.435 -4.439 -11.415 1.00 92.62 81 LYS A C 1
ATOM 658 O O . LYS A 1 81 ? -13.377 -4.744 -10.692 1.00 92.62 81 LYS A O 1
ATOM 663 N N . GLY A 1 82 ? -11.962 -3.196 -11.448 1.00 92.69 82 GLY A N 1
ATOM 664 C CA . GLY A 1 82 ? -12.563 -2.104 -10.674 1.00 92.69 82 GLY A CA 1
ATOM 665 C C . GLY A 1 82 ? -12.305 -2.156 -9.164 1.00 92.69 82 GLY A C 1
ATOM 666 O O . GLY A 1 82 ? -12.587 -1.169 -8.498 1.00 92.69 82 GLY A O 1
ATOM 667 N N . ARG A 1 83 ? -11.724 -3.243 -8.636 1.00 97.31 83 ARG A N 1
ATOM 668 C CA . ARG A 1 83 ? -11.245 -3.335 -7.246 1.00 97.31 83 ARG A CA 1
ATOM 669 C C . ARG A 1 83 ? -9.765 -2.987 -7.082 1.00 97.31 83 ARG A C 1
ATOM 671 O O . ARG A 1 83 ? -9.312 -2.815 -5.961 1.00 97.31 83 ARG A O 1
ATOM 678 N N . ILE A 1 84 ? -9.004 -2.885 -8.174 1.00 98.50 84 ILE A N 1
ATOM 679 C CA . ILE A 1 84 ? -7.553 -2.662 -8.136 1.00 98.50 84 ILE A CA 1
ATOM 680 C C . ILE A 1 84 ? -7.161 -1.239 -8.536 1.00 98.50 84 ILE A C 1
ATOM 682 O O . ILE A 1 84 ? -7.691 -0.679 -9.499 1.00 98.50 84 ILE A O 1
ATOM 686 N N . TYR A 1 85 ? -6.214 -0.668 -7.794 1.00 98.62 85 TYR A N 1
ATOM 687 C CA . TYR A 1 85 ? -5.747 0.703 -7.946 1.00 98.62 85 TYR A CA 1
ATOM 688 C C . TYR A 1 85 ? -4.237 0.806 -7.723 1.00 98.62 85 TYR A C 1
ATOM 690 O O . TYR A 1 85 ? -3.632 0.009 -7.008 1.00 98.62 85 TYR A O 1
ATOM 698 N N . PHE A 1 86 ? -3.636 1.821 -8.339 1.00 97.75 86 PHE A N 1
ATOM 699 C CA . PHE A 1 86 ? -2.186 1.941 -8.461 1.00 97.75 86 PHE A CA 1
ATOM 700 C C . PHE A 1 86 ? -1.670 3.324 -8.053 1.00 97.75 86 PHE A C 1
ATOM 702 O O . PHE A 1 86 ? -2.308 4.330 -8.375 1.00 97.75 86 PHE A O 1
ATOM 709 N N . SER A 1 87 ? -0.504 3.366 -7.407 1.00 96.56 87 SER A N 1
ATOM 710 C CA . SER A 1 87 ? 0.314 4.581 -7.255 1.00 96.56 87 SER A CA 1
ATOM 711 C C . SER A 1 87 ? 1.644 4.387 -7.999 1.00 96.56 87 SER A C 1
ATOM 713 O O . SER A 1 87 ? 2.175 3.276 -7.959 1.00 96.56 87 SER A O 1
ATOM 715 N N . PRO A 1 88 ? 2.206 5.414 -8.664 1.00 94.69 88 PRO A N 1
ATOM 716 C CA . PRO A 1 88 ? 3.465 5.271 -9.397 1.00 94.69 88 PRO A CA 1
ATOM 717 C C . PRO A 1 88 ? 4.668 5.191 -8.446 1.00 94.69 88 PRO A C 1
ATOM 719 O O . PRO A 1 88 ? 4.703 5.882 -7.423 1.00 94.69 88 PRO A O 1
ATOM 722 N N . GLY A 1 89 ? 5.657 4.363 -8.793 1.00 91.62 89 GLY A N 1
ATOM 723 C CA . GLY A 1 89 ? 6.966 4.297 -8.145 1.00 91.62 89 GLY A CA 1
ATOM 724 C C . GLY A 1 89 ? 8.065 4.905 -9.002 1.00 91.62 89 GLY A C 1
ATOM 725 O O . GLY A 1 89 ? 7.797 5.506 -10.039 1.00 91.62 89 GLY A O 1
ATOM 726 N N . ASN A 1 90 ? 9.319 4.800 -8.562 1.00 87.06 90 ASN A N 1
ATOM 727 C CA . ASN A 1 90 ? 10.417 5.448 -9.281 1.00 87.06 90 ASN A CA 1
ATOM 728 C C . ASN A 1 90 ? 10.727 4.753 -10.604 1.00 87.06 90 ASN A C 1
ATOM 730 O O . ASN A 1 90 ? 11.095 5.428 -11.564 1.00 87.06 90 ASN A O 1
ATOM 734 N N . HIS A 1 91 ? 10.522 3.441 -10.706 1.00 87.50 91 HIS A N 1
ATOM 735 C CA . HIS A 1 91 ? 10.679 2.739 -11.979 1.00 87.50 91 HIS A CA 1
ATOM 736 C C . HIS A 1 91 ? 9.608 3.134 -13.008 1.00 87.50 91 HIS A C 1
ATOM 738 O O . HIS A 1 91 ? 9.920 3.148 -14.193 1.00 87.50 91 HIS A O 1
ATOM 744 N N . GLU A 1 92 ? 8.421 3.574 -12.576 1.00 89.50 92 GLU A N 1
ATOM 745 C CA . GLU A 1 92 ? 7.396 4.160 -13.458 1.00 89.50 92 GLU A CA 1
ATOM 746 C C . GLU A 1 92 ? 7.631 5.650 -13.786 1.00 89.50 92 GLU A C 1
ATOM 748 O O . GLU A 1 92 ? 6.783 6.279 -14.416 1.00 89.50 92 GLU A O 1
ATOM 753 N N . MET A 1 93 ? 8.750 6.245 -13.351 1.00 81.00 93 MET A N 1
ATOM 754 C CA . MET A 1 93 ? 9.083 7.658 -13.610 1.00 81.00 93 MET A CA 1
ATOM 755 C C . MET A 1 93 ? 10.339 7.844 -14.474 1.00 81.00 93 MET A C 1
ATOM 757 O O . MET A 1 93 ? 10.505 8.887 -15.114 1.00 81.00 93 MET A O 1
ATOM 761 N N . VAL A 1 94 ? 11.250 6.867 -14.499 1.00 74.50 94 VAL A N 1
ATOM 762 C CA . VAL A 1 94 ? 12.529 6.975 -15.221 1.00 74.50 94 VAL A CA 1
ATOM 763 C C . VAL A 1 94 ? 12.321 6.850 -16.739 1.00 74.50 94 VAL A C 1
ATOM 765 O O . VAL A 1 94 ? 11.570 6.002 -17.210 1.00 74.50 94 VAL A O 1
ATOM 768 N N . ASN A 1 95 ? 13.031 7.674 -17.522 1.00 61.53 95 ASN A N 1
ATOM 769 C CA . ASN A 1 95 ? 13.078 7.635 -18.996 1.00 61.53 95 ASN A CA 1
ATOM 770 C C . ASN A 1 95 ? 11.738 7.862 -19.731 1.00 61.53 95 ASN A C 1
ATOM 772 O O . ASN A 1 95 ? 11.548 7.347 -20.827 1.00 61.53 95 ASN A O 1
ATOM 776 N N . GLY A 1 96 ? 10.828 8.664 -19.171 1.00 62.50 96 GLY A N 1
ATOM 777 C CA . GLY A 1 96 ? 9.563 9.031 -19.832 1.00 62.50 96 GLY A CA 1
ATOM 778 C C . GLY A 1 96 ? 8.369 8.140 -19.482 1.00 62.50 96 GLY A C 1
ATOM 779 O O . GLY A 1 96 ? 7.244 8.550 -19.755 1.00 62.50 96 GLY A O 1
ATOM 780 N N . SER A 1 97 ? 8.610 7.036 -18.763 1.00 79.19 97 SER A N 1
ATOM 781 C CA . SER A 1 97 ? 7.632 6.014 -18.343 1.00 79.19 97 SER A CA 1
ATOM 782 C C . SER A 1 97 ? 6.404 6.535 -17.591 1.00 79.19 97 SER A C 1
ATOM 784 O O . SER A 1 97 ? 5.376 5.860 -17.570 1.00 79.19 97 SER A O 1
ATOM 786 N N . LEU A 1 98 ? 6.434 7.753 -17.036 1.00 89.50 98 LEU A N 1
ATOM 787 C CA . LEU A 1 98 ? 5.247 8.342 -16.412 1.00 89.50 98 LEU A CA 1
ATOM 788 C C . LEU A 1 98 ? 4.111 8.543 -17.426 1.00 89.50 98 LEU A C 1
ATOM 790 O O . LEU A 1 98 ? 2.939 8.398 -17.077 1.00 89.50 98 LEU A O 1
ATOM 794 N N . GLN A 1 99 ? 4.423 8.882 -18.681 1.00 92.56 99 GLN A N 1
ATOM 795 C CA . GLN A 1 99 ? 3.391 9.048 -19.707 1.00 92.56 99 GLN A CA 1
ATOM 796 C C . GLN A 1 99 ? 2.771 7.702 -20.092 1.00 92.56 99 GLN A C 1
ATOM 798 O O . GLN A 1 99 ? 1.552 7.620 -20.246 1.00 92.56 99 GLN A O 1
ATOM 803 N N . GLU A 1 100 ? 3.574 6.643 -20.214 1.00 94.81 100 GLU A N 1
ATOM 804 C CA . GLU A 1 100 ? 3.114 5.256 -20.353 1.00 94.81 100 GLU A CA 1
ATOM 805 C C . GLU A 1 100 ? 2.232 4.843 -19.170 1.00 94.81 100 GLU A C 1
ATOM 807 O O . GLU A 1 100 ? 1.100 4.406 -19.377 1.00 94.81 100 GLU A O 1
ATOM 812 N N . TYR A 1 101 ? 2.700 5.057 -17.939 1.00 95.62 101 TYR A N 1
ATOM 813 C CA . TYR A 1 101 ? 1.947 4.766 -16.722 1.00 95.62 101 TYR A CA 1
ATOM 814 C C . TYR A 1 101 ? 0.591 5.478 -16.720 1.00 95.62 101 TYR A C 1
ATOM 816 O O . TYR A 1 101 ? -0.441 4.835 -16.548 1.00 95.62 101 TYR A O 1
ATOM 824 N N . ILE A 1 102 ? 0.557 6.793 -16.968 1.00 96.50 102 ILE A N 1
ATOM 825 C CA . ILE A 1 102 ? -0.696 7.564 -17.006 1.00 96.50 102 ILE A CA 1
ATOM 826 C C . ILE A 1 102 ? -1.594 7.092 -18.151 1.00 96.50 102 ILE A C 1
ATOM 828 O O . ILE A 1 102 ? -2.808 7.045 -17.981 1.00 96.50 102 ILE A O 1
ATOM 832 N N . ARG A 1 103 ? -1.039 6.720 -19.305 1.00 96.56 103 ARG A N 1
ATOM 833 C CA . ARG A 1 103 ? -1.817 6.179 -20.428 1.00 96.56 103 ARG A CA 1
ATOM 834 C C . ARG A 1 103 ? -2.464 4.834 -20.089 1.00 96.56 103 ARG A C 1
ATOM 836 O O . ARG A 1 103 ? -3.595 4.608 -20.510 1.00 96.56 103 ARG A O 1
ATOM 843 N N . ASN A 1 104 ? -1.782 3.978 -19.331 1.00 96.31 104 ASN A N 1
ATOM 844 C CA . ASN A 1 104 ? -2.313 2.683 -18.904 1.00 96.31 104 ASN A CA 1
ATOM 845 C C . ASN A 1 104 ? -3.299 2.833 -17.734 1.00 96.31 104 ASN A C 1
ATOM 847 O O . ASN A 1 104 ? -4.435 2.377 -17.807 1.00 96.31 104 ASN A O 1
ATOM 851 N N . VAL A 1 105 ? -2.875 3.494 -16.655 1.00 96.75 105 VAL A N 1
ATOM 852 C CA . VAL A 1 105 ? -3.602 3.591 -15.378 1.00 96.75 105 VAL A CA 1
ATOM 853 C C . VAL A 1 105 ? -4.660 4.700 -15.383 1.00 96.75 105 VAL A C 1
ATOM 855 O O . VAL A 1 105 ? -5.688 4.594 -14.711 1.00 96.75 105 VAL A O 1
ATOM 858 N N . GLY A 1 106 ? -4.429 5.769 -16.143 1.00 97.50 106 GLY A N 1
ATOM 859 C CA . GLY A 1 106 ? -5.335 6.908 -16.307 1.00 97.50 106 GLY A CA 1
ATOM 860 C C . GLY A 1 106 ? -5.103 8.071 -15.339 1.00 97.50 106 GLY A C 1
ATOM 861 O O . GLY A 1 106 ? -5.782 9.090 -15.453 1.00 97.50 106 GLY A O 1
ATOM 862 N N . TYR A 1 107 ? -4.194 7.948 -14.367 1.00 97.50 107 TYR A N 1
ATOM 863 C CA . TYR A 1 107 ? -3.985 8.968 -13.336 1.00 97.50 107 TYR A CA 1
ATOM 864 C C . TYR A 1 107 ? -2.633 8.822 -12.626 1.00 97.50 107 TYR A C 1
ATOM 866 O O . TYR A 1 107 ? -2.127 7.717 -12.493 1.00 97.50 107 TYR A O 1
ATOM 874 N N . ALA A 1 108 ? -2.095 9.928 -12.100 1.00 96.06 108 ALA A N 1
ATOM 875 C CA . ALA A 1 108 ? -0.975 9.934 -11.141 1.00 96.06 108 ALA A CA 1
ATOM 876 C C . ALA A 1 108 ? -1.427 10.223 -9.694 1.00 96.06 108 ALA A C 1
ATOM 878 O O . ALA A 1 108 ? -0.716 9.921 -8.740 1.00 96.06 108 ALA A O 1
ATOM 879 N N . TYR A 1 109 ? -2.628 10.789 -9.548 1.00 97.88 109 TYR A N 1
ATOM 880 C CA . TYR A 1 109 ? -3.281 11.108 -8.283 1.00 97.88 109 TYR A CA 1
ATOM 881 C C . TYR A 1 109 ? -4.744 10.694 -8.362 1.00 97.88 109 TYR A C 1
ATOM 883 O O . TYR A 1 109 ? -5.390 10.933 -9.387 1.00 97.88 109 TYR A O 1
ATOM 891 N N . LYS A 1 110 ? -5.286 10.092 -7.304 1.00 97.81 110 LYS A N 1
ATOM 892 C CA . LYS A 1 110 ? -6.688 9.658 -7.285 1.00 97.81 110 LYS A CA 1
ATOM 893 C C . LYS A 1 110 ? -7.244 9.598 -5.873 1.00 97.81 110 LYS A C 1
ATOM 895 O O . LYS A 1 110 ? -6.537 9.234 -4.943 1.00 97.81 110 LYS A O 1
ATOM 900 N N . ILE A 1 111 ? -8.524 9.928 -5.738 1.00 97.38 111 ILE A N 1
ATOM 901 C CA . ILE A 1 111 ? -9.296 9.706 -4.515 1.00 97.38 111 ILE A CA 1
ATOM 902 C C . ILE A 1 111 ? -10.304 8.602 -4.811 1.00 97.38 111 ILE A C 1
ATOM 904 O O . ILE A 1 111 ? -10.989 8.647 -5.835 1.00 97.38 111 ILE A O 1
ATOM 908 N N . ILE A 1 112 ? -10.377 7.611 -3.932 1.00 96.88 112 ILE A N 1
ATOM 909 C CA . ILE A 1 112 ? -11.403 6.571 -3.961 1.00 96.88 112 ILE A CA 1
ATOM 910 C C . ILE A 1 112 ? -12.176 6.708 -2.661 1.00 96.88 112 ILE A C 1
ATOM 912 O O . ILE A 1 112 ? -11.637 6.507 -1.572 1.00 96.88 112 ILE A O 1
ATOM 916 N N . GLU A 1 113 ? -13.433 7.114 -2.786 1.00 94.12 113 GLU A N 1
ATOM 917 C CA . GLU A 1 113 ? -14.305 7.337 -1.644 1.00 94.12 113 GLU A CA 1
ATOM 918 C C . GLU A 1 113 ? -15.174 6.109 -1.399 1.00 94.12 113 GLU A C 1
ATOM 920 O O . GLU A 1 113 ? -15.868 5.628 -2.293 1.00 94.12 113 GLU A O 1
ATOM 925 N N . THR A 1 114 ? -15.175 5.642 -0.157 1.00 92.81 114 THR A N 1
ATOM 926 C CA . THR A 1 114 ? -16.097 4.615 0.339 1.00 92.81 114 THR A CA 1
ATOM 927 C C . THR A 1 114 ? -17.010 5.228 1.402 1.00 92.81 114 THR A C 1
ATOM 929 O O . THR A 1 114 ? -16.986 6.440 1.627 1.00 92.81 114 THR A O 1
ATOM 932 N N . ASN A 1 115 ? -17.821 4.428 2.093 1.00 89.69 115 ASN A N 1
ATOM 933 C CA . ASN A 1 115 ? -18.690 4.947 3.154 1.00 89.69 115 ASN A CA 1
ATOM 934 C C . ASN A 1 115 ? -17.909 5.429 4.392 1.00 89.69 115 ASN A C 1
ATOM 936 O O . ASN A 1 115 ? -18.348 6.351 5.077 1.00 89.69 115 ASN A O 1
ATOM 940 N N . ASN A 1 116 ? -16.757 4.824 4.668 1.00 92.56 116 ASN A N 1
ATOM 941 C CA . ASN A 1 116 ? -16.017 4.904 5.934 1.00 92.56 116 ASN A CA 1
ATOM 942 C C . ASN A 1 116 ? -14.530 5.234 5.743 1.00 92.56 116 ASN A C 1
ATOM 944 O O . ASN A 1 116 ? -13.905 5.719 6.683 1.00 92.56 116 ASN A O 1
ATOM 948 N N . VAL A 1 117 ? -13.986 5.034 4.541 1.00 95.88 117 VAL A N 1
ATOM 949 C CA . VAL A 1 117 ? -12.586 5.308 4.186 1.00 95.88 117 VAL A CA 1
ATOM 950 C C . VAL A 1 117 ? -12.500 6.181 2.937 1.00 95.88 117 VAL A C 1
ATOM 952 O O . VAL A 1 117 ? -13.225 5.959 1.965 1.00 95.88 117 VAL A O 1
ATOM 955 N N . ASN A 1 118 ? -11.579 7.136 2.942 1.00 96.50 118 ASN A N 1
ATOM 956 C CA . ASN A 1 118 ? -11.083 7.805 1.749 1.00 96.50 118 ASN A CA 1
ATOM 957 C C . ASN A 1 118 ? -9.657 7.328 1.478 1.00 96.50 118 ASN A C 1
ATOM 959 O O . ASN A 1 118 ? -8.745 7.598 2.260 1.00 96.50 118 ASN A O 1
ATOM 963 N N . PHE A 1 119 ? -9.464 6.655 0.350 1.00 98.19 119 PHE A N 1
ATOM 964 C CA . PHE A 1 119 ? -8.142 6.271 -0.128 1.00 98.19 119 PHE A CA 1
ATOM 965 C C . PHE A 1 119 ? -7.597 7.370 -1.042 1.00 98.19 119 PHE A C 1
ATOM 967 O O . PHE A 1 119 ? -8.225 7.727 -2.040 1.00 98.19 119 PHE A O 1
ATOM 974 N N . ILE A 1 120 ? -6.434 7.915 -0.700 1.00 98.19 120 ILE A N 1
ATOM 975 C CA . ILE A 1 120 ? -5.800 9.058 -1.359 1.00 98.19 120 ILE A CA 1
ATOM 976 C C . ILE A 1 120 ? -4.488 8.577 -1.980 1.00 98.19 120 ILE A C 1
ATOM 978 O O . ILE A 1 120 ? -3.459 8.482 -1.313 1.00 98.19 120 ILE A O 1
ATOM 982 N N . LEU A 1 121 ? -4.525 8.254 -3.268 1.00 98.44 121 LEU A N 1
ATOM 983 C CA . LEU A 1 121 ? -3.373 7.776 -4.021 1.00 98.44 121 LEU A CA 1
ATOM 984 C C . LEU A 1 121 ? -2.590 8.972 -4.547 1.00 98.44 121 LEU A C 1
ATOM 986 O O . LEU A 1 121 ? -3.166 9.852 -5.197 1.00 98.44 121 LEU A O 1
ATOM 990 N N . ILE A 1 122 ? -1.289 9.001 -4.268 1.00 97.00 122 ILE A N 1
ATOM 991 C CA . ILE A 1 122 ? -0.407 10.102 -4.662 1.00 97.00 122 ILE A CA 1
ATOM 992 C C . ILE A 1 122 ? 0.857 9.602 -5.357 1.00 97.00 122 ILE A C 1
ATOM 994 O O . ILE A 1 122 ? 1.346 8.503 -5.092 1.00 97.00 122 ILE A O 1
ATOM 998 N N . ASN A 1 123 ? 1.433 10.473 -6.182 1.00 94.50 123 ASN A N 1
ATOM 999 C CA . ASN A 1 123 ? 2.791 10.325 -6.677 1.00 94.50 123 ASN A CA 1
ATOM 1000 C C . ASN A 1 123 ? 3.789 10.944 -5.679 1.00 94.50 123 ASN A C 1
ATOM 1002 O O . ASN A 1 123 ? 3.946 12.161 -5.636 1.00 94.50 123 ASN A O 1
ATOM 1006 N N . SER A 1 124 ? 4.491 10.124 -4.885 1.00 92.31 124 SER A N 1
ATOM 1007 C CA . SER A 1 124 ? 5.559 10.600 -3.972 1.00 92.31 124 SER A CA 1
ATOM 1008 C C . SER A 1 124 ? 6.792 11.181 -4.671 1.00 92.31 124 SER A C 1
ATOM 1010 O O . SER A 1 124 ? 7.692 11.690 -4.008 1.00 92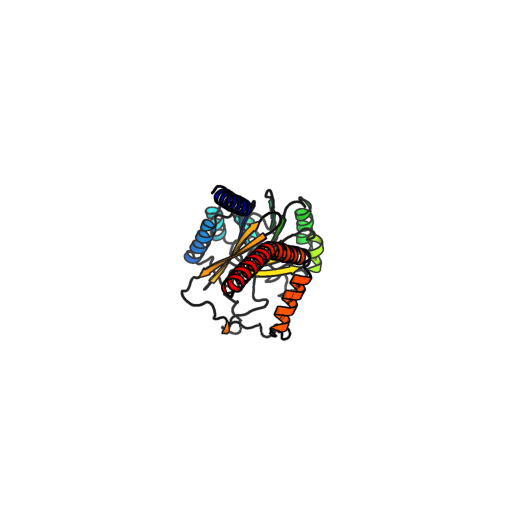.31 124 SER A O 1
ATOM 1012 N N . LEU A 1 125 ? 6.880 11.052 -5.991 1.00 88.44 125 LEU A N 1
ATOM 1013 C CA . LEU A 1 125 ? 7.976 11.554 -6.814 1.00 88.44 125 LEU A CA 1
ATOM 1014 C C . LEU A 1 125 ? 7.557 12.808 -7.571 1.00 88.44 125 LEU A C 1
ATOM 1016 O O . LEU A 1 125 ? 8.071 13.093 -8.642 1.00 88.44 125 LEU A O 1
ATOM 1020 N N . ASP A 1 126 ? 6.587 13.544 -7.060 1.00 90.19 126 ASP A N 1
ATOM 1021 C CA . ASP A 1 126 ? 6.271 14.870 -7.560 1.00 90.19 126 ASP A CA 1
ATOM 1022 C C . ASP A 1 126 ? 6.796 15.923 -6.577 1.00 90.19 126 ASP A C 1
ATOM 1024 O O . ASP A 1 126 ? 7.238 15.623 -5.464 1.00 90.19 126 ASP A O 1
ATOM 1028 N N . SER A 1 127 ? 6.753 17.180 -6.991 1.00 89.12 127 SER A N 1
ATOM 1029 C CA . SER A 1 127 ? 7.148 18.300 -6.156 1.00 89.12 127 SER A CA 1
ATOM 1030 C C . SER A 1 127 ? 6.253 18.427 -4.919 1.00 89.12 127 SER A C 1
ATOM 1032 O O . SER A 1 127 ? 5.039 18.197 -4.969 1.00 89.12 127 SER A O 1
ATOM 1034 N N . ALA A 1 128 ? 6.830 18.919 -3.816 1.00 90.75 128 ALA A N 1
ATOM 1035 C CA . ALA A 1 128 ? 6.077 19.240 -2.603 1.00 90.75 128 ALA A CA 1
ATOM 1036 C C . ALA A 1 128 ? 4.876 20.153 -2.890 1.00 90.75 128 ALA A C 1
ATOM 1038 O O . ALA A 1 128 ? 3.830 20.013 -2.265 1.00 90.75 128 ALA A O 1
ATOM 1039 N N . LEU A 1 129 ? 5.011 21.091 -3.835 1.00 92.25 129 LEU A N 1
ATOM 1040 C CA . LEU A 1 129 ? 3.950 22.024 -4.209 1.00 92.25 129 LEU A CA 1
ATOM 1041 C C . LEU A 1 129 ? 2.731 21.298 -4.791 1.00 92.25 129 LEU A C 1
ATOM 1043 O O . LEU A 1 129 ? 1.610 21.540 -4.337 1.00 92.25 129 LEU A O 1
ATOM 1047 N N . ASN A 1 130 ? 2.946 20.385 -5.740 1.00 94.12 130 ASN A N 1
ATOM 1048 C CA . ASN A 1 130 ? 1.871 19.623 -6.378 1.00 94.12 130 ASN A CA 1
ATOM 1049 C C . ASN A 1 130 ? 1.191 18.681 -5.381 1.00 94.12 130 ASN A C 1
ATOM 1051 O O . ASN A 1 130 ? -0.036 18.691 -5.255 1.00 94.12 130 ASN A O 1
ATOM 1055 N N . ILE A 1 131 ? 1.990 17.954 -4.595 1.00 95.12 131 ILE A N 1
ATOM 1056 C CA . ILE A 1 131 ? 1.492 17.037 -3.564 1.00 95.12 131 ILE A CA 1
ATOM 1057 C C . ILE A 1 131 ? 0.672 17.799 -2.520 1.00 95.12 131 ILE A C 1
ATOM 1059 O O . ILE A 1 131 ? -0.448 17.404 -2.201 1.00 95.12 131 ILE A O 1
ATOM 1063 N N . ASN A 1 132 ? 1.181 18.930 -2.024 1.00 95.38 132 ASN A N 1
ATOM 1064 C CA . ASN A 1 132 ? 0.466 19.764 -1.060 1.00 95.38 132 ASN A CA 1
ATOM 1065 C C . ASN A 1 132 ? -0.858 20.294 -1.611 1.00 95.38 132 ASN A C 1
ATOM 1067 O O . ASN A 1 132 ? -1.852 20.326 -0.885 1.00 95.38 132 ASN A O 1
ATOM 1071 N N . SER A 1 133 ? -0.876 20.732 -2.871 1.00 95.75 133 SER A N 1
ATOM 1072 C CA . SER A 1 133 ? -2.094 21.218 -3.527 1.00 95.75 133 SER A CA 1
ATOM 1073 C C . SER A 1 133 ? -3.172 20.129 -3.570 1.00 95.75 133 SER A C 1
ATOM 1075 O O . SER A 1 133 ? -4.321 20.360 -3.176 1.00 95.75 133 SER A O 1
ATOM 1077 N N . PHE A 1 134 ? -2.781 18.911 -3.956 1.00 96.50 134 PHE A N 1
ATOM 1078 C CA . PHE A 1 134 ? -3.685 17.767 -4.011 1.00 96.50 134 PHE A CA 1
ATOM 1079 C C . PHE A 1 134 ? -4.168 17.338 -2.618 1.00 96.50 134 PHE A C 1
ATOM 1081 O O . PHE A 1 134 ? -5.376 17.263 -2.391 1.00 96.50 134 PHE A O 1
ATOM 1088 N N . LEU A 1 135 ? -3.258 17.134 -1.656 1.00 95.44 135 LEU A N 1
ATOM 1089 C CA . LEU A 1 135 ? -3.596 16.682 -0.298 1.00 95.44 135 LEU A CA 1
ATOM 1090 C C . LEU A 1 135 ? -4.523 17.658 0.436 1.00 95.44 135 LEU A C 1
ATOM 1092 O O . LEU A 1 135 ? -5.501 17.230 1.046 1.00 95.44 135 LEU A O 1
ATOM 1096 N N . LYS A 1 136 ? -4.286 18.972 0.317 1.00 92.81 136 LYS A N 1
ATOM 1097 C CA . LYS A 1 136 ? -5.168 19.995 0.910 1.00 92.81 136 LYS A CA 1
ATOM 1098 C C . LYS A 1 136 ? -6.603 19.904 0.404 1.00 92.81 136 LYS A C 1
ATOM 1100 O O . LYS A 1 136 ? -7.516 20.277 1.136 1.00 92.81 136 LYS A O 1
ATOM 1105 N N . THR A 1 137 ? -6.788 19.463 -0.836 1.00 91.38 137 THR A N 1
ATOM 1106 C CA . THR A 1 137 ? -8.111 19.270 -1.435 1.00 91.38 137 THR A CA 1
ATOM 1107 C C . THR A 1 137 ? -8.695 17.927 -1.008 1.00 91.38 137 THR A C 1
ATOM 1109 O O . THR A 1 137 ? -9.836 17.871 -0.563 1.00 91.38 137 THR A O 1
ATOM 1112 N N . ALA A 1 138 ? -7.895 16.860 -1.069 1.00 92.75 138 ALA A N 1
ATOM 1113 C CA . ALA A 1 138 ? -8.333 15.501 -0.776 1.00 92.75 138 ALA A CA 1
ATOM 1114 C C . ALA A 1 138 ? -8.795 15.321 0.679 1.00 92.75 138 ALA A C 1
ATOM 1116 O O . ALA A 1 138 ? -9.883 14.805 0.923 1.00 92.75 138 ALA A O 1
ATOM 1117 N N . VAL A 1 139 ? -8.008 15.806 1.643 1.00 89.50 139 VAL A N 1
ATOM 1118 C CA . VAL A 1 139 ? -8.262 15.589 3.079 1.00 89.50 139 VAL A CA 1
ATOM 1119 C C . VAL A 1 139 ? -9.430 16.442 3.600 1.00 89.50 139 VAL A C 1
ATOM 1121 O O . VAL A 1 139 ? -10.116 16.061 4.545 1.00 89.50 139 VAL A O 1
ATOM 1124 N N . LYS A 1 140 ? -9.723 17.588 2.970 1.00 81.81 140 LYS A N 1
ATOM 1125 C CA . LYS A 1 140 ? -10.814 18.481 3.406 1.00 81.81 140 LYS A CA 1
ATOM 1126 C C . LYS A 1 140 ? -12.213 17.964 3.080 1.00 81.81 140 LYS A C 1
ATOM 1128 O O . LYS A 1 140 ? -13.171 18.419 3.701 1.00 81.81 140 LYS A O 1
ATOM 1133 N N . ASN A 1 141 ? -12.347 17.045 2.127 1.00 67.44 141 ASN A N 1
ATOM 1134 C CA . ASN A 1 141 ? -13.651 16.725 1.556 1.00 67.44 141 ASN A CA 1
ATOM 1135 C C . ASN A 1 141 ? -14.543 15.854 2.454 1.00 67.44 141 ASN A C 1
ATOM 1137 O O . ASN A 1 141 ? -15.744 15.843 2.217 1.00 67.44 141 ASN A O 1
ATOM 1141 N N . ASN A 1 142 ? -14.028 15.172 3.493 1.00 67.25 142 ASN A N 1
ATOM 1142 C CA . ASN A 1 142 ? -14.859 14.378 4.417 1.00 67.25 142 ASN A CA 1
ATOM 1143 C C . ASN A 1 142 ? -14.118 13.974 5.713 1.00 67.25 142 ASN A C 1
ATOM 1145 O O . ASN A 1 142 ? -13.649 12.847 5.840 1.00 67.25 142 ASN A O 1
ATOM 1149 N N . ILE A 1 143 ? -14.088 14.860 6.717 1.00 74.69 143 ILE A N 1
ATOM 1150 C CA . ILE A 1 143 ? -13.358 14.662 7.996 1.00 74.69 143 ILE A CA 1
ATOM 1151 C C . ILE A 1 143 ? -13.893 13.468 8.826 1.00 74.69 143 ILE A C 1
ATOM 1153 O O . ILE A 1 143 ? -13.226 12.981 9.729 1.00 74.69 143 ILE A O 1
ATOM 1157 N N . ASN A 1 144 ? -15.096 12.968 8.527 1.00 86.31 144 ASN A N 1
ATOM 1158 C CA . ASN A 1 144 ? -15.729 11.884 9.291 1.00 86.31 144 ASN A CA 1
ATOM 1159 C C . ASN A 1 144 ? -15.319 10.469 8.843 1.00 86.31 144 ASN A C 1
ATOM 1161 O O . ASN A 1 144 ? -15.769 9.493 9.445 1.00 86.31 144 ASN A O 1
ATOM 1165 N N . LYS A 1 145 ? -14.536 10.347 7.767 1.00 92.19 145 LYS A N 1
ATOM 1166 C CA . LYS A 1 145 ? -14.034 9.069 7.243 1.00 92.19 145 LYS A CA 1
ATOM 1167 C C . LYS A 1 145 ? -12.560 8.919 7.589 1.00 92.19 145 LYS A C 1
ATOM 1169 O O . LYS A 1 145 ? -11.858 9.926 7.657 1.00 92.19 145 LYS A O 1
ATOM 1174 N N . VAL A 1 146 ? -12.092 7.680 7.704 1.00 95.12 146 VAL A N 1
ATOM 1175 C CA . VAL A 1 146 ? -10.660 7.391 7.819 1.00 95.12 146 VAL A CA 1
ATOM 1176 C C . VAL A 1 146 ? -9.964 7.860 6.543 1.00 95.12 146 VAL A C 1
ATOM 1178 O O . VAL A 1 146 ? -10.361 7.467 5.445 1.00 95.12 146 VAL A O 1
ATOM 1181 N N . GLN A 1 147 ? -8.953 8.709 6.664 1.00 96.81 147 GLN A N 1
ATOM 1182 C CA . GLN A 1 147 ? -8.172 9.220 5.541 1.00 96.81 147 GLN A CA 1
ATOM 1183 C C . GLN A 1 147 ? -6.872 8.422 5.425 1.00 96.81 147 GLN A C 1
ATOM 1185 O O . GLN A 1 147 ? -5.997 8.508 6.290 1.00 96.81 147 GLN A O 1
ATOM 1190 N N . ILE A 1 148 ? -6.728 7.659 4.341 1.00 97.94 148 ILE A N 1
ATOM 1191 C CA . ILE A 1 148 ? -5.565 6.800 4.104 1.00 97.94 148 ILE A CA 1
ATOM 1192 C C . ILE A 1 148 ? -4.813 7.291 2.875 1.00 97.94 148 ILE A C 1
ATOM 1194 O O . ILE A 1 148 ? -5.355 7.280 1.771 1.00 97.94 148 ILE A O 1
ATOM 1198 N N . VAL A 1 149 ? -3.552 7.682 3.041 1.00 98.00 149 VAL A N 1
ATOM 1199 C CA . VAL A 1 149 ? -2.674 8.028 1.916 1.00 98.00 149 VAL A CA 1
ATOM 1200 C C . VAL A 1 149 ? -1.924 6.785 1.438 1.00 98.00 149 VAL A C 1
ATOM 1202 O O . VAL A 1 149 ? -1.363 6.036 2.231 1.00 98.00 149 VAL A O 1
ATOM 1205 N N . LEU A 1 150 ? -1.897 6.575 0.125 1.00 98.19 150 LEU A N 1
ATOM 1206 C CA . LEU A 1 150 ? -1.294 5.420 -0.539 1.00 98.19 150 LEU A CA 1
ATOM 1207 C C . LEU A 1 150 ? -0.257 5.905 -1.549 1.00 98.19 150 LEU A C 1
ATOM 1209 O O . LEU A 1 150 ? -0.574 6.620 -2.504 1.00 98.19 150 LEU A O 1
ATOM 1213 N N . THR A 1 151 ? 0.999 5.532 -1.347 1.00 96.06 151 THR A N 1
ATOM 1214 C CA . THR A 1 151 ? 2.115 6.091 -2.113 1.00 96.06 151 THR A CA 1
ATOM 1215 C C . THR A 1 151 ? 3.240 5.085 -2.310 1.00 96.06 151 THR A C 1
ATOM 1217 O O . THR A 1 151 ? 3.224 4.009 -1.723 1.00 96.06 151 THR A O 1
ATOM 1220 N N . HIS A 1 152 ? 4.239 5.405 -3.126 1.00 93.56 152 HIS A N 1
ATOM 1221 C CA . HIS A 1 152 ? 5.394 4.532 -3.282 1.00 93.56 152 HIS A CA 1
ATOM 1222 C C . HIS A 1 152 ? 6.445 4.764 -2.184 1.00 93.56 152 HIS A C 1
ATOM 1224 O O . HIS A 1 152 ? 6.744 3.845 -1.426 1.00 93.56 152 HIS A O 1
ATOM 1230 N N . HIS A 1 153 ? 6.974 5.980 -2.022 1.00 89.56 153 HIS A N 1
ATOM 1231 C CA . HIS A 1 153 ? 8.016 6.269 -1.025 1.00 89.56 153 HIS A CA 1
ATOM 1232 C C . HIS A 1 153 ? 7.457 6.711 0.329 1.00 89.56 153 HIS A C 1
ATOM 1234 O O . HIS A 1 153 ? 6.434 7.392 0.410 1.00 89.56 153 HIS A O 1
ATOM 1240 N N . ARG A 1 154 ? 8.188 6.402 1.411 1.00 88.31 154 ARG A N 1
ATOM 1241 C CA . ARG A 1 154 ? 7.886 6.927 2.750 1.00 88.31 154 ARG A CA 1
ATOM 1242 C C . ARG A 1 154 ? 7.942 8.448 2.744 1.00 88.31 154 ARG A C 1
ATOM 1244 O O . ARG A 1 154 ? 8.986 9.057 2.504 1.00 88.31 154 ARG A O 1
ATOM 1251 N N . MET A 1 155 ? 6.818 9.073 3.057 1.00 88.19 155 MET A N 1
ATOM 1252 C CA . MET A 1 155 ? 6.716 10.529 3.080 1.00 88.19 155 MET A CA 1
ATOM 1253 C C . MET A 1 155 ? 6.811 11.114 4.494 1.00 88.19 155 MET A C 1
ATOM 1255 O O . MET A 1 155 ? 7.051 12.304 4.623 1.00 88.19 155 MET A O 1
ATOM 1259 N N . TRP A 1 156 ? 6.676 10.294 5.541 1.00 85.44 156 TRP A N 1
ATOM 1260 C CA . TRP A 1 156 ? 6.621 10.735 6.942 1.00 85.44 156 TRP A CA 1
ATOM 1261 C C . TRP A 1 156 ? 7.980 10.874 7.647 1.00 85.44 156 TRP A C 1
ATOM 1263 O O . TRP A 1 156 ? 8.025 11.202 8.827 1.00 85.44 156 TRP A O 1
ATOM 1273 N N . ASP A 1 157 ? 9.084 10.642 6.936 1.00 79.94 157 ASP A N 1
ATOM 1274 C CA . ASP A 1 157 ? 10.442 10.881 7.437 1.00 79.94 157 ASP A CA 1
ATOM 1275 C C . ASP A 1 157 ? 11.104 12.085 6.732 1.00 79.94 157 ASP A C 1
ATOM 1277 O O . ASP A 1 157 ? 10.683 12.497 5.650 1.00 79.94 157 ASP A O 1
ATOM 1281 N N . ASP A 1 158 ? 12.161 12.646 7.321 1.00 80.25 158 ASP A N 1
ATOM 1282 C CA . ASP A 1 158 ? 12.986 13.708 6.711 1.00 80.25 158 ASP A CA 1
ATOM 1283 C C . ASP A 1 158 ? 14.240 13.150 6.008 1.00 80.25 158 ASP A C 1
ATOM 1285 O O . ASP A 1 158 ? 15.241 13.847 5.837 1.00 80.25 158 ASP A O 1
ATOM 1289 N N . SER A 1 159 ? 14.218 11.875 5.609 1.00 73.94 159 SER A N 1
ATOM 1290 C CA . SER A 1 159 ? 15.356 11.250 4.935 1.00 73.94 159 SER A CA 1
ATOM 1291 C C . SER A 1 159 ? 15.258 11.449 3.428 1.00 73.94 159 SER A C 1
ATOM 1293 O O . SER A 1 159 ? 14.310 10.979 2.802 1.00 73.94 159 SER A O 1
ATOM 1295 N N . LEU A 1 160 ? 16.271 12.100 2.854 1.00 71.25 160 LEU A N 1
ATOM 1296 C CA . LEU A 1 160 ? 16.552 12.031 1.424 1.00 71.25 160 LEU A CA 1
ATOM 1297 C C . LEU A 1 160 ? 17.626 10.961 1.203 1.00 71.25 160 LEU A C 1
ATOM 1299 O O . LEU A 1 160 ? 18.758 11.072 1.674 1.00 71.25 160 LEU A O 1
ATOM 1303 N N . THR A 1 161 ? 17.234 9.877 0.552 1.00 62.91 161 THR A N 1
ATOM 1304 C CA . THR A 1 161 ? 18.065 8.718 0.226 1.00 62.91 161 THR A CA 1
ATOM 1305 C C . THR A 1 161 ? 18.892 8.887 -1.051 1.00 62.91 161 THR A C 1
ATOM 1307 O O . THR A 1 161 ? 19.762 8.053 -1.313 1.00 62.91 161 THR A O 1
ATOM 1310 N N . SER A 1 162 ? 18.695 9.959 -1.829 1.00 62.09 162 SER A N 1
ATOM 1311 C CA . SER A 1 162 ? 19.552 10.269 -2.980 1.00 62.09 162 SER A CA 1
ATOM 1312 C C . SER A 1 162 ? 19.781 11.772 -3.179 1.00 62.09 162 SER A C 1
ATOM 1314 O O . SER A 1 162 ? 18.969 12.601 -2.785 1.00 62.09 162 SER A O 1
ATOM 1316 N N . GLY A 1 163 ? 20.908 12.131 -3.806 1.00 55.62 163 GLY A N 1
ATOM 1317 C CA . GLY A 1 163 ? 21.251 13.529 -4.099 1.00 55.62 163 GLY A CA 1
ATOM 1318 C C . GLY A 1 163 ? 20.489 14.140 -5.281 1.00 55.62 163 GLY A C 1
ATOM 1319 O O . GLY A 1 163 ? 20.594 15.344 -5.503 1.00 55.62 163 GLY A O 1
ATOM 1320 N N . PHE A 1 164 ? 19.736 13.331 -6.036 1.00 56.66 164 PHE A N 1
ATOM 1321 C CA . PHE A 1 164 ? 18.949 13.776 -7.183 1.00 56.66 164 PHE A CA 1
ATOM 1322 C C . PHE A 1 164 ? 17.475 13.426 -6.966 1.00 56.66 164 PHE A C 1
ATOM 1324 O O . PHE A 1 164 ? 17.147 12.242 -6.869 1.00 56.66 164 PHE A O 1
ATOM 1331 N N . PRO A 1 165 ? 16.569 14.417 -6.920 1.00 59.59 165 PRO A N 1
ATOM 1332 C CA . PRO A 1 165 ? 15.148 14.130 -6.802 1.00 59.59 165 PRO A CA 1
ATOM 1333 C C . PRO A 1 165 ? 14.680 13.263 -7.982 1.00 59.59 165 PRO A C 1
ATOM 1335 O O . PRO A 1 165 ? 15.206 13.383 -9.091 1.00 59.59 165 PRO A O 1
ATOM 1338 N N . TYR A 1 166 ? 13.680 12.409 -7.746 1.00 58.53 166 TYR A N 1
ATOM 1339 C CA . TYR A 1 166 ? 12.963 11.650 -8.785 1.00 58.53 166 TYR A CA 1
ATOM 1340 C C . TYR A 1 166 ? 13.676 10.436 -9.398 1.00 58.53 166 TYR A C 1
ATOM 1342 O O . TYR A 1 166 ? 13.087 9.761 -10.237 1.00 58.53 166 TYR A O 1
ATOM 1350 N N . GLN A 1 167 ? 14.904 10.110 -8.986 1.00 61.06 167 GLN A N 1
ATOM 1351 C CA . GLN A 1 167 ? 15.588 8.899 -9.471 1.00 61.06 167 GLN A CA 1
ATOM 1352 C C . GLN A 1 167 ? 15.270 7.672 -8.610 1.00 61.06 167 GLN A C 1
ATOM 1354 O O . GLN A 1 167 ? 14.883 6.624 -9.122 1.00 61.06 167 GLN A O 1
ATOM 1359 N N . HIS A 1 168 ? 15.407 7.816 -7.292 1.00 62.81 168 HIS A N 1
ATOM 1360 C CA . HIS A 1 168 ? 15.166 6.745 -6.318 1.00 62.81 168 HIS A CA 1
ATOM 1361 C C . HIS A 1 168 ? 14.554 7.253 -5.007 1.00 62.81 168 HIS A C 1
ATOM 1363 O O . HIS A 1 168 ? 14.443 6.493 -4.046 1.00 62.81 168 HIS A O 1
ATOM 1369 N N . ASP A 1 169 ? 14.191 8.535 -4.958 1.00 68.88 169 ASP A N 1
ATOM 1370 C CA . ASP A 1 169 ? 13.871 9.237 -3.726 1.00 68.88 169 ASP A CA 1
ATOM 1371 C C . ASP A 1 169 ? 12.868 10.368 -3.957 1.00 68.88 169 ASP A C 1
ATOM 1373 O O . ASP A 1 169 ? 12.798 10.946 -5.051 1.00 68.88 169 ASP A O 1
ATOM 1377 N N . LYS A 1 170 ? 12.122 10.707 -2.902 1.00 80.56 170 LYS A N 1
ATOM 1378 C CA . LYS A 1 170 ? 11.245 11.885 -2.879 1.00 80.56 170 LYS A CA 1
ATOM 1379 C C . LYS A 1 170 ? 12.066 13.169 -3.016 1.00 80.56 170 LYS A C 1
ATOM 1381 O O . LYS A 1 170 ? 13.238 13.218 -2.664 1.00 80.56 170 LYS A O 1
ATOM 1386 N N . SER A 1 171 ? 11.441 14.239 -3.493 1.00 81.38 171 SER A N 1
ATOM 1387 C CA . SER A 1 171 ? 12.110 15.529 -3.708 1.00 81.38 171 SER A CA 1
ATOM 1388 C C . SER A 1 171 ? 11.872 16.542 -2.583 1.00 81.38 171 SER A C 1
ATOM 1390 O O . SER A 1 171 ? 11.990 17.745 -2.814 1.00 81.38 171 SER A O 1
ATOM 1392 N N . TYR A 1 172 ? 11.416 16.085 -1.418 1.00 85.94 172 TYR A N 1
ATOM 1393 C CA . TYR A 1 172 ? 10.879 16.949 -0.373 1.00 85.94 172 TYR A CA 1
ATOM 1394 C C . TYR A 1 172 ? 11.095 16.370 1.021 1.00 85.94 172 TYR A C 1
ATOM 1396 O O . TYR A 1 172 ? 11.149 15.154 1.224 1.00 85.94 172 TYR A O 1
ATOM 1404 N N . TYR A 1 173 ? 11.162 17.266 1.994 1.00 87.19 173 TYR A N 1
ATOM 1405 C CA . TYR A 1 173 ? 11.192 16.953 3.413 1.00 87.19 173 TYR A CA 1
ATOM 1406 C C . TYR A 1 173 ? 9.775 16.773 3.962 1.00 87.19 173 TYR A C 1
ATOM 1408 O O . TYR A 1 173 ? 8.814 17.388 3.489 1.00 87.19 173 TYR A O 1
ATOM 1416 N N . PHE A 1 174 ? 9.635 15.974 5.016 1.00 88.44 174 PHE A N 1
ATOM 1417 C CA . PHE A 1 174 ? 8.366 15.774 5.706 1.00 88.44 174 PHE A CA 1
ATOM 1418 C C . PHE A 1 174 ? 7.779 17.092 6.207 1.00 88.44 174 PHE A C 1
ATOM 1420 O O . PHE A 1 174 ? 6.585 17.337 6.035 1.00 88.44 174 PHE A O 1
ATOM 1427 N N . LYS A 1 175 ? 8.610 17.997 6.739 1.00 90.19 175 LYS A N 1
ATOM 1428 C CA . LYS A 1 175 ? 8.152 19.323 7.198 1.00 90.19 175 LYS A CA 1
ATOM 1429 C C . LYS A 1 175 ? 7.432 20.145 6.117 1.00 90.19 175 LYS A C 1
ATOM 1431 O O . LYS A 1 175 ? 6.639 21.020 6.453 1.00 90.19 175 LYS A O 1
ATOM 1436 N N . GLU A 1 176 ? 7.710 19.889 4.838 1.00 90.94 176 GLU A N 1
ATOM 1437 C CA . GLU A 1 176 ? 7.105 20.613 3.715 1.00 90.94 176 GLU A CA 1
ATOM 1438 C C . GLU A 1 176 ? 5.701 20.103 3.386 1.00 90.94 176 GLU A C 1
ATOM 1440 O O . GLU A 1 176 ? 4.879 20.866 2.881 1.00 90.94 176 GLU A O 1
ATOM 1445 N N . ILE A 1 177 ? 5.416 18.835 3.681 1.00 93.38 177 ILE A N 1
ATOM 1446 C CA . ILE A 1 177 ? 4.150 18.171 3.341 1.00 93.38 177 ILE A CA 1
ATOM 1447 C C . ILE A 1 177 ? 3.241 17.942 4.550 1.00 93.38 177 ILE A C 1
ATOM 1449 O O . ILE A 1 177 ? 2.019 17.931 4.407 1.00 93.38 177 ILE A O 1
ATOM 1453 N N . TYR A 1 178 ? 3.815 17.806 5.748 1.00 93.31 178 TYR A N 1
ATOM 1454 C CA . TYR A 1 178 ? 3.094 17.508 6.985 1.00 93.31 178 TYR A CA 1
ATOM 1455 C C . TYR A 1 178 ? 1.923 18.458 7.271 1.00 93.31 178 TYR A C 1
ATOM 1457 O O . TYR A 1 178 ? 0.843 17.965 7.603 1.00 93.31 178 TYR A O 1
ATOM 1465 N N . PRO A 1 179 ? 2.035 19.787 7.058 1.00 93.50 179 PRO A N 1
ATOM 1466 C CA . PRO A 1 179 ? 0.904 20.690 7.272 1.00 93.50 179 PRO A CA 1
ATOM 1467 C C . PRO A 1 179 ? -0.324 20.385 6.399 1.00 93.50 179 PRO A C 1
ATOM 1469 O O . PRO A 1 179 ? -1.442 20.726 6.776 1.00 93.50 179 PRO A O 1
ATOM 1472 N N . SER A 1 180 ? -0.137 19.754 5.236 1.00 94.06 180 SER A N 1
ATOM 1473 C CA . SER A 1 180 ? -1.230 19.366 4.333 1.00 94.06 180 SER A CA 1
ATOM 1474 C C . SER A 1 180 ? -1.829 17.998 4.662 1.00 94.06 180 SER A C 1
ATOM 1476 O O . SER A 1 180 ? -2.835 17.629 4.065 1.00 94.06 180 SER A O 1
ATOM 1478 N N . MET A 1 181 ? -1.231 17.259 5.601 1.00 92.06 181 MET A N 1
ATOM 1479 C CA . MET A 1 181 ? -1.682 15.938 6.053 1.00 92.06 181 MET A CA 1
ATOM 1480 C C . MET A 1 181 ? -2.476 15.993 7.365 1.00 92.06 181 MET A C 1
ATOM 1482 O O . MET A 1 181 ? -2.757 14.958 7.961 1.00 92.06 181 MET A O 1
ATOM 1486 N N . VAL A 1 182 ? -2.855 17.184 7.839 1.00 90.19 182 VAL A N 1
ATOM 1487 C CA . VAL A 1 182 ? -3.716 17.316 9.023 1.00 90.19 182 VAL A CA 1
ATOM 1488 C C . VAL A 1 182 ? -5.061 16.641 8.748 1.00 90.19 182 VAL A C 1
ATOM 1490 O O . VAL A 1 182 ? -5.814 17.106 7.897 1.00 90.19 182 VAL A O 1
ATOM 1493 N N . GLY A 1 183 ? -5.356 15.572 9.490 1.00 91.19 183 GLY A N 1
ATOM 1494 C CA . GLY A 1 183 ? -6.551 14.743 9.302 1.00 91.19 183 GLY A CA 1
ATOM 1495 C C . GLY A 1 183 ? -6.308 13.448 8.525 1.00 91.19 183 GLY A C 1
ATOM 1496 O O . GLY A 1 183 ? -7.256 12.705 8.325 1.00 91.19 183 GLY A O 1
ATOM 1497 N N . VAL A 1 184 ? -5.072 13.170 8.095 1.00 95.25 184 VAL A N 1
ATOM 1498 C CA . VAL A 1 184 ? -4.661 11.832 7.644 1.00 95.25 184 VAL A CA 1
ATOM 1499 C C . VAL A 1 184 ? -4.545 10.915 8.861 1.00 95.25 184 VAL A C 1
ATOM 1501 O O . VAL A 1 184 ? -3.936 11.306 9.853 1.00 95.25 184 VAL A O 1
ATOM 1504 N N . ASP A 1 185 ? -5.105 9.710 8.782 1.00 95.94 185 ASP A N 1
ATOM 1505 C CA . ASP A 1 185 ? -5.032 8.711 9.856 1.00 95.94 185 ASP A CA 1
ATOM 1506 C C . ASP A 1 185 ? -3.889 7.720 9.619 1.00 95.94 185 ASP A C 1
ATOM 1508 O O . ASP A 1 185 ? -3.188 7.330 10.552 1.00 95.94 185 ASP A O 1
ATOM 1512 N N . ALA A 1 186 ? -3.668 7.329 8.360 1.00 97.31 186 ALA A N 1
ATOM 1513 C CA . ALA A 1 186 ? -2.627 6.375 8.006 1.00 97.31 186 ALA A CA 1
ATOM 1514 C C . ALA A 1 186 ? -1.989 6.662 6.645 1.00 97.31 186 ALA A C 1
ATOM 1516 O O . ALA A 1 186 ? -2.621 7.204 5.735 1.00 97.31 186 ALA A O 1
ATOM 1517 N N . ILE A 1 187 ? -0.734 6.246 6.493 1.00 97.00 187 ILE A N 1
ATOM 1518 C CA . ILE A 1 187 ? -0.007 6.271 5.225 1.00 97.00 187 ILE A CA 1
ATOM 1519 C C . ILE A 1 187 ? 0.565 4.886 4.964 1.00 97.00 187 ILE A C 1
ATOM 1521 O O . ILE A 1 187 ? 1.292 4.345 5.792 1.00 97.00 187 ILE A O 1
ATOM 1525 N N . PHE A 1 188 ? 0.297 4.343 3.784 1.00 96.81 188 PHE A N 1
ATOM 1526 C CA . PHE A 1 188 ? 0.924 3.129 3.287 1.00 96.81 188 PHE A CA 1
ATOM 1527 C C . PHE A 1 188 ? 1.887 3.479 2.149 1.00 96.81 188 PHE A C 1
ATOM 1529 O O . PHE A 1 188 ? 1.502 4.136 1.179 1.00 96.81 188 PHE A O 1
ATOM 1536 N N . SER A 1 189 ? 3.143 3.047 2.265 1.00 94.06 189 SER A N 1
ATOM 1537 C CA . SER A 1 189 ? 4.173 3.211 1.234 1.00 94.06 189 SER A CA 1
ATOM 1538 C C . SER A 1 189 ? 4.622 1.858 0.682 1.00 94.06 189 SER A C 1
ATOM 1540 O O . SER A 1 189 ? 4.939 0.982 1.485 1.00 94.06 189 SER A O 1
ATOM 1542 N N . GLY A 1 190 ? 4.730 1.712 -0.638 1.00 90.88 190 GLY A N 1
ATOM 1543 C CA . GLY A 1 190 ? 5.164 0.473 -1.304 1.00 90.88 190 GLY A CA 1
ATOM 1544 C C . GLY A 1 190 ? 6.673 0.223 -1.387 1.00 90.88 190 GLY A C 1
ATOM 1545 O O . GLY A 1 190 ? 7.098 -0.836 -1.846 1.00 90.88 190 GLY A O 1
ATOM 1546 N N . ASN A 1 191 ? 7.496 1.192 -0.992 1.00 83.88 191 ASN A N 1
ATOM 1547 C CA . ASN A 1 191 ? 8.948 1.082 -0.998 1.00 83.88 191 ASN A CA 1
ATOM 1548 C C . ASN A 1 191 ? 9.479 0.923 0.430 1.00 83.88 191 ASN A C 1
ATOM 1550 O O . ASN A 1 191 ? 9.592 1.904 1.168 1.00 83.88 191 ASN A O 1
ATOM 1554 N N . SER A 1 192 ? 9.838 -0.307 0.798 1.00 67.56 192 SER A N 1
ATOM 1555 C CA . SER A 1 192 ? 10.425 -0.652 2.102 1.00 67.56 192 SER A CA 1
ATOM 1556 C C . SER A 1 192 ? 11.954 -0.769 2.079 1.00 67.56 192 SER A C 1
ATOM 1558 O O . SER A 1 192 ? 12.553 -1.329 3.002 1.00 67.56 192 SER A O 1
ATOM 1560 N N . LYS A 1 193 ? 12.625 -0.269 1.028 1.00 61.91 193 LYS A N 1
ATOM 1561 C CA . LYS A 1 193 ? 14.060 -0.502 0.803 1.00 61.91 193 LYS A CA 1
ATOM 1562 C C . LYS A 1 193 ? 14.923 -0.124 2.020 1.00 61.91 193 LYS A C 1
ATOM 1564 O O . LYS A 1 193 ? 15.206 1.039 2.283 1.00 61.91 193 LYS A O 1
ATOM 1569 N N . ARG A 1 194 ? 15.447 -1.161 2.686 1.00 55.00 194 ARG A N 1
ATOM 1570 C CA . ARG A 1 194 ? 16.730 -1.224 3.427 1.00 55.00 194 ARG A CA 1
ATOM 1571 C C . ARG A 1 194 ? 16.985 -0.229 4.570 1.00 55.00 194 ARG A C 1
ATOM 1573 O O . ARG A 1 194 ? 18.110 -0.199 5.062 1.00 55.00 194 ARG A O 1
ATOM 1580 N N . GLN A 1 195 ? 16.024 0.572 5.026 1.00 53.25 195 GLN A N 1
ATOM 1581 C CA . GLN A 1 195 ? 16.391 1.710 5.887 1.00 53.25 195 GLN A CA 1
ATOM 1582 C C . GLN A 1 195 ? 16.912 1.347 7.295 1.00 53.25 195 GLN A C 1
ATOM 1584 O O . GLN A 1 195 ? 17.657 2.159 7.834 1.00 53.25 195 GLN A O 1
ATOM 1589 N N . TYR A 1 196 ? 16.669 0.144 7.856 1.00 51.38 196 TYR A N 1
ATOM 1590 C CA . TYR A 1 196 ? 17.229 -0.212 9.185 1.00 51.38 196 TYR A CA 1
ATOM 1591 C C . TYR A 1 196 ? 17.753 -1.647 9.390 1.00 51.38 196 TYR A C 1
ATOM 1593 O O . TYR A 1 196 ? 18.488 -1.874 10.352 1.00 51.38 196 TYR A O 1
ATOM 1601 N N . PHE A 1 197 ? 17.456 -2.610 8.509 1.00 50.28 197 PHE A N 1
ATOM 1602 C CA . PHE A 1 197 ? 17.923 -4.000 8.653 1.00 50.28 197 PHE A CA 1
ATOM 1603 C C . PHE A 1 197 ? 18.361 -4.577 7.308 1.00 50.28 197 PHE A C 1
ATOM 1605 O O . PHE A 1 197 ? 17.696 -4.362 6.292 1.00 50.28 197 PHE A O 1
ATOM 1612 N N . THR A 1 198 ? 19.478 -5.306 7.300 1.00 53.69 198 THR A N 1
ATOM 1613 C CA . THR A 1 198 ? 20.029 -5.928 6.091 1.00 53.69 198 THR A CA 1
ATOM 1614 C C . THR A 1 198 ? 20.381 -7.399 6.320 1.00 53.69 198 THR A C 1
ATOM 1616 O O . THR A 1 198 ? 20.754 -7.796 7.425 1.00 53.69 198 THR A O 1
ATOM 1619 N N . ASP A 1 199 ? 20.260 -8.207 5.266 1.00 51.69 199 ASP A N 1
ATOM 1620 C CA . ASP A 1 199 ? 20.587 -9.632 5.256 1.00 51.69 199 ASP A CA 1
ATOM 1621 C C . ASP A 1 199 ? 22.058 -9.891 4.895 1.00 51.69 199 ASP A C 1
ATOM 1623 O O . ASP A 1 199 ? 22.693 -9.175 4.115 1.00 51.69 199 ASP A O 1
ATOM 1627 N N . TYR A 1 200 ? 22.605 -10.973 5.464 1.00 45.03 200 TYR A N 1
ATOM 1628 C CA . TYR A 1 200 ? 24.040 -11.292 5.512 1.00 45.03 200 TYR A CA 1
ATOM 1629 C C . TYR A 1 200 ? 24.723 -11.615 4.166 1.00 45.03 200 TYR A C 1
ATOM 1631 O O . TYR A 1 200 ? 25.944 -11.766 4.120 1.00 45.03 200 TYR A O 1
ATOM 1639 N N . LYS A 1 201 ? 24.027 -11.702 3.033 1.00 47.31 201 LYS A N 1
ATOM 1640 C CA . LYS A 1 201 ? 24.723 -11.958 1.761 1.00 47.31 201 LYS A CA 1
ATOM 1641 C C . LYS A 1 201 ? 25.184 -10.646 1.129 1.00 47.31 201 LYS A C 1
ATOM 1643 O O . LYS A 1 201 ? 24.500 -10.065 0.301 1.00 47.31 201 LYS A O 1
ATOM 1648 N N . LYS A 1 202 ? 26.403 -10.210 1.464 1.00 47.12 202 LYS A N 1
ATOM 1649 C CA . LYS A 1 202 ? 27.187 -9.358 0.556 1.00 47.12 202 LYS A CA 1
ATOM 1650 C C . LYS A 1 202 ? 27.459 -10.167 -0.715 1.00 47.12 202 LYS A C 1
ATOM 1652 O O . LYS A 1 202 ? 28.429 -10.916 -0.769 1.00 47.12 202 LYS A O 1
ATOM 1657 N N . ILE A 1 203 ? 26.622 -10.017 -1.733 1.00 45.66 203 ILE A N 1
ATOM 1658 C CA . ILE A 1 203 ? 27.035 -10.304 -3.108 1.00 45.66 203 ILE A CA 1
ATOM 1659 C C . ILE A 1 203 ? 27.522 -8.959 -3.649 1.00 45.66 203 ILE A C 1
ATOM 1661 O O . ILE A 1 203 ? 26.761 -7.999 -3.718 1.00 45.66 203 ILE A O 1
ATOM 1665 N N . ASN A 1 204 ? 28.820 -8.850 -3.934 1.00 48.03 204 ASN A N 1
ATOM 1666 C CA . ASN A 1 204 ? 29.435 -7.663 -4.546 1.00 48.03 204 ASN A CA 1
ATOM 1667 C C . ASN A 1 204 ? 29.248 -6.333 -3.780 1.00 48.03 204 ASN A C 1
ATOM 1669 O O . ASN A 1 204 ? 29.097 -5.277 -4.381 1.00 48.03 204 ASN A O 1
ATOM 1673 N N . GLY A 1 205 ? 29.267 -6.359 -2.442 1.00 49.38 205 GLY A N 1
ATOM 1674 C CA . GLY A 1 205 ? 29.246 -5.135 -1.625 1.00 49.38 205 GLY A CA 1
ATOM 1675 C C . GLY A 1 205 ? 27.862 -4.524 -1.371 1.00 49.38 205 GLY A C 1
ATOM 1676 O O . GLY A 1 205 ? 27.770 -3.606 -0.559 1.00 49.38 205 GLY A O 1
ATOM 1677 N N . LEU A 1 206 ? 26.794 -5.069 -1.960 1.00 49.41 206 LEU A N 1
ATOM 1678 C CA . LEU A 1 206 ? 25.410 -4.687 -1.674 1.00 49.41 206 LEU A CA 1
ATOM 1679 C C . LEU A 1 206 ? 24.832 -5.603 -0.590 1.00 49.41 206 LEU A C 1
ATOM 1681 O O . LEU A 1 206 ? 24.982 -6.822 -0.648 1.00 49.41 206 LEU A O 1
ATOM 1685 N N . SER A 1 207 ? 24.199 -5.019 0.424 1.00 52.44 207 SER A N 1
ATOM 1686 C CA . SER A 1 207 ? 23.502 -5.769 1.465 1.00 52.44 207 SER A CA 1
ATOM 1687 C C . SER A 1 207 ? 22.124 -6.206 0.955 1.00 52.44 207 SER A C 1
ATOM 1689 O O . SER A 1 207 ? 21.371 -5.356 0.472 1.00 52.44 207 SER A O 1
ATOM 1691 N N . LEU A 1 208 ? 21.777 -7.491 1.063 1.00 58.81 208 LEU A N 1
ATOM 1692 C CA . LEU A 1 208 ? 20.432 -7.960 0.714 1.00 58.81 208 LEU A CA 1
ATOM 1693 C C . LEU A 1 208 ? 19.393 -7.376 1.685 1.00 58.81 208 LEU A C 1
ATOM 1695 O O . LEU A 1 208 ? 19.710 -7.017 2.819 1.00 58.81 208 LEU A O 1
ATOM 1699 N N . GLN A 1 209 ? 18.161 -7.204 1.216 1.00 67.94 209 GLN A N 1
ATOM 1700 C CA . GLN A 1 209 ? 17.033 -6.807 2.060 1.00 67.94 209 GLN A CA 1
ATOM 1701 C C . GLN A 1 209 ? 16.724 -7.907 3.073 1.00 67.94 209 GLN A C 1
ATOM 1703 O O . GLN A 1 209 ? 16.863 -9.067 2.721 1.00 67.94 209 GLN A O 1
ATOM 1708 N N . ASN A 1 210 ? 16.273 -7.546 4.282 1.00 72.31 210 ASN A N 1
ATOM 1709 C CA . ASN A 1 210 ? 15.714 -8.513 5.226 1.00 72.31 210 ASN A CA 1
ATOM 1710 C C . ASN A 1 210 ? 14.444 -9.149 4.653 1.00 72.31 210 ASN A C 1
ATOM 1712 O O . ASN A 1 210 ? 13.364 -8.567 4.763 1.00 72.31 210 ASN A O 1
ATOM 1716 N N . VAL A 1 211 ? 14.572 -10.341 4.068 1.00 74.44 211 VAL A N 1
ATOM 1717 C CA . VAL A 1 211 ? 13.454 -11.052 3.424 1.00 74.44 211 VAL A CA 1
ATOM 1718 C C . VAL A 1 211 ? 12.380 -11.487 4.423 1.00 74.44 211 VAL A C 1
ATOM 1720 O O . VAL A 1 211 ? 11.264 -11.801 4.027 1.00 74.44 211 VAL A O 1
ATOM 1723 N N . ASN A 1 212 ? 12.677 -11.491 5.727 1.00 75.75 212 ASN A N 1
ATOM 1724 C CA . ASN A 1 212 ? 11.681 -11.759 6.763 1.00 75.75 212 ASN A CA 1
ATOM 1725 C C . ASN A 1 212 ? 10.772 -10.559 7.048 1.00 75.75 212 ASN A C 1
ATOM 1727 O O . ASN A 1 212 ? 9.679 -10.754 7.584 1.00 75.75 212 ASN A O 1
ATOM 1731 N N . ASN A 1 213 ? 11.191 -9.341 6.695 1.00 77.94 213 ASN A N 1
ATOM 1732 C CA . ASN A 1 213 ? 10.387 -8.143 6.890 1.00 77.94 213 ASN A CA 1
ATOM 1733 C C . ASN A 1 213 ? 9.321 -8.028 5.787 1.00 77.94 213 ASN A C 1
ATOM 1735 O O . ASN A 1 213 ? 9.651 -7.883 4.615 1.00 77.94 213 ASN A O 1
ATOM 1739 N N . ILE A 1 214 ? 8.048 -8.098 6.182 1.00 81.12 214 ILE A N 1
ATOM 1740 C CA . ILE A 1 214 ? 6.897 -7.880 5.288 1.00 81.12 214 ILE A CA 1
ATOM 1741 C C . ILE A 1 214 ? 6.540 -6.390 5.266 1.00 81.12 214 ILE A C 1
ATOM 1743 O O . ILE A 1 214 ? 6.353 -5.791 4.208 1.00 81.12 214 ILE A O 1
ATOM 1747 N N . TYR A 1 215 ? 6.470 -5.797 6.458 1.00 85.56 215 TYR A N 1
ATOM 1748 C CA . TYR A 1 215 ? 6.286 -4.370 6.653 1.00 85.56 215 TYR A CA 1
ATOM 1749 C C . TYR A 1 215 ? 6.948 -3.911 7.956 1.00 85.56 215 TYR A C 1
ATOM 1751 O O . TYR A 1 215 ? 7.315 -4.722 8.816 1.00 85.56 215 TYR A O 1
ATOM 1759 N N . TRP A 1 216 ? 7.072 -2.599 8.131 1.00 85.81 216 TRP A N 1
ATOM 1760 C CA . TRP A 1 216 ? 7.269 -1.989 9.446 1.00 85.81 216 TRP A CA 1
ATOM 1761 C C . TRP A 1 216 ? 6.243 -0.902 9.714 1.00 85.81 216 TRP A C 1
ATOM 1763 O O . TRP A 1 216 ? 5.544 -0.447 8.805 1.00 85.81 216 TRP A O 1
ATOM 1773 N N . VAL A 1 217 ? 6.189 -0.487 10.974 1.00 89.06 217 VAL A N 1
ATOM 1774 C CA . VAL A 1 217 ? 5.277 0.538 11.466 1.00 89.06 217 VAL A CA 1
ATOM 1775 C C . VAL A 1 217 ? 6.088 1.657 12.096 1.00 89.06 217 VAL A C 1
ATOM 1777 O O . VAL A 1 217 ? 7.011 1.398 12.869 1.00 89.06 217 VAL A O 1
ATOM 1780 N N . ASP A 1 218 ? 5.709 2.882 11.775 1.00 87.75 218 ASP A N 1
ATOM 1781 C CA . ASP A 1 218 ? 6.134 4.110 12.431 1.00 87.75 218 ASP A CA 1
ATOM 1782 C C . ASP A 1 218 ? 4.887 4.906 12.844 1.00 87.75 218 ASP A C 1
ATOM 1784 O O . ASP A 1 218 ? 3.794 4.667 12.329 1.00 87.75 218 ASP A O 1
ATOM 1788 N N . GLN A 1 219 ? 5.036 5.852 13.764 1.00 89.62 219 GLN A N 1
ATOM 1789 C CA . GLN A 1 219 ? 3.961 6.762 14.139 1.00 89.62 219 GLN A CA 1
ATOM 1790 C C . GLN A 1 219 ? 4.513 8.173 14.289 1.00 89.62 219 GLN A C 1
ATOM 1792 O O . GLN A 1 219 ? 5.351 8.444 15.153 1.00 89.62 219 GLN A O 1
ATOM 1797 N N . VAL A 1 220 ? 4.007 9.092 13.466 1.00 84.75 220 VAL A N 1
ATOM 1798 C CA . VAL A 1 220 ? 4.433 10.494 13.481 1.00 84.75 220 VAL A CA 1
ATOM 1799 C C . VAL A 1 220 ? 3.231 11.378 13.774 1.00 84.75 220 VAL A C 1
ATOM 1801 O O . VAL A 1 220 ? 2.331 11.555 12.954 1.00 84.75 220 VAL A O 1
ATOM 1804 N N . GLY A 1 221 ? 3.202 11.928 14.989 1.00 87.56 221 GLY A N 1
ATOM 1805 C CA . GLY A 1 221 ? 2.021 12.621 15.495 1.00 87.56 221 GLY A CA 1
ATOM 1806 C C . GLY A 1 221 ? 0.862 11.641 15.686 1.00 87.56 221 GLY A C 1
ATOM 1807 O O . GLY A 1 221 ? 0.975 10.708 16.475 1.00 87.56 221 GLY A O 1
ATOM 1808 N N . GLY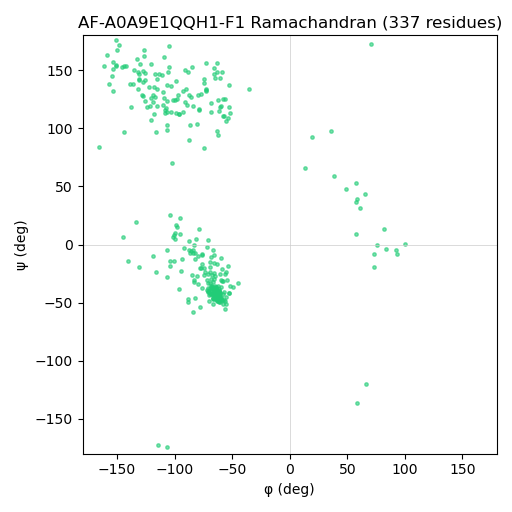 A 1 222 ? -0.248 11.876 14.986 1.00 89.25 222 GLY A N 1
ATOM 1809 C CA . GLY A 1 222 ? -1.417 10.987 14.973 1.00 89.25 222 GLY A CA 1
ATOM 1810 C C . GLY A 1 222 ? -1.514 10.086 13.741 1.00 89.25 222 GLY A C 1
ATOM 1811 O O . GLY A 1 222 ? -2.553 9.465 13.564 1.00 89.25 222 GLY A O 1
ATOM 1812 N N . ILE A 1 223 ? -0.484 10.060 12.887 1.00 94.06 223 ILE A N 1
ATOM 1813 C CA . ILE A 1 223 ? -0.482 9.325 11.618 1.00 94.06 223 ILE A CA 1
ATOM 1814 C C . ILE A 1 223 ? 0.265 8.003 11.794 1.00 94.06 223 ILE A C 1
ATOM 1816 O O . ILE A 1 223 ? 1.451 8.013 12.143 1.00 94.06 223 ILE A O 1
ATOM 1820 N N . ASP A 1 224 ? -0.396 6.891 11.481 1.00 95.88 224 ASP A N 1
ATOM 1821 C CA . ASP A 1 224 ? 0.234 5.571 11.425 1.00 95.88 224 ASP A CA 1
ATOM 1822 C C . ASP A 1 224 ? 0.908 5.361 10.054 1.00 95.88 224 ASP A C 1
ATOM 1824 O O . ASP A 1 224 ? 0.267 5.408 9.003 1.00 95.88 224 ASP A O 1
ATOM 1828 N N . GLY A 1 225 ? 2.226 5.161 10.044 1.00 94.31 225 GLY A N 1
ATOM 1829 C CA . GLY A 1 225 ? 3.032 4.978 8.836 1.00 94.31 225 GLY A CA 1
ATOM 1830 C C . GLY A 1 225 ? 3.408 3.516 8.615 1.00 94.31 225 GLY A C 1
ATOM 1831 O O . GLY A 1 225 ? 4.198 2.953 9.371 1.00 94.31 225 GLY A O 1
ATOM 1832 N N . TYR A 1 226 ? 2.903 2.908 7.546 1.00 94.19 226 TYR A N 1
ATOM 1833 C CA . TYR A 1 226 ? 3.180 1.528 7.157 1.00 94.19 226 TYR A CA 1
ATOM 1834 C C . TYR A 1 226 ? 4.034 1.503 5.898 1.00 94.19 226 TYR A C 1
ATOM 1836 O O . TYR A 1 226 ? 3.625 1.982 4.842 1.00 94.19 226 TYR A O 1
ATOM 1844 N N . SER A 1 227 ? 5.219 0.907 5.976 1.00 90.56 227 SER A N 1
ATOM 1845 C CA . SER A 1 227 ? 6.026 0.657 4.780 1.00 90.56 227 SER A CA 1
ATOM 1846 C C . SER A 1 227 ? 6.013 -0.818 4.467 1.00 90.56 227 SER A C 1
ATOM 1848 O O . SER A 1 227 ? 6.462 -1.619 5.282 1.00 90.56 227 SER A O 1
ATOM 1850 N N . ILE A 1 228 ? 5.482 -1.153 3.302 1.00 90.19 228 ILE A N 1
ATOM 1851 C CA . ILE A 1 228 ? 5.294 -2.510 2.814 1.00 90.19 228 ILE A CA 1
ATOM 1852 C C . ILE A 1 228 ? 6.134 -2.627 1.562 1.00 90.19 228 ILE A C 1
ATOM 1854 O O . ILE A 1 228 ? 6.101 -1.739 0.719 1.00 90.19 228 ILE A O 1
ATOM 1858 N N . GLY A 1 229 ? 6.863 -3.717 1.403 1.00 74.94 229 GLY A N 1
ATOM 1859 C CA . GLY A 1 229 ? 7.509 -3.976 0.128 1.00 74.94 229 GLY A CA 1
ATOM 1860 C C . GLY A 1 229 ? 7.787 -5.449 -0.034 1.00 74.94 229 GLY A C 1
ATOM 1861 O O . GLY A 1 229 ? 8.254 -6.103 0.898 1.00 74.94 229 GLY A O 1
ATOM 1862 N N . ALA A 1 230 ? 7.540 -5.949 -1.240 1.00 77.50 230 ALA A N 1
ATOM 1863 C CA . ALA A 1 230 ? 7.834 -7.327 -1.610 1.00 77.50 230 ALA A CA 1
ATOM 1864 C C . ALA A 1 230 ? 9.343 -7.625 -1.674 1.00 77.50 230 ALA A C 1
ATOM 1866 O O . ALA A 1 230 ? 9.742 -8.783 -1.779 1.00 77.50 230 ALA A O 1
ATOM 1867 N N . GLY A 1 231 ? 10.181 -6.585 -1.612 1.00 74.94 231 GLY A N 1
ATOM 1868 C CA . GLY A 1 231 ? 11.617 -6.689 -1.816 1.00 74.94 231 GLY A CA 1
ATOM 1869 C C . GLY A 1 231 ? 11.961 -7.263 -3.177 1.00 74.94 231 GLY A C 1
ATOM 1870 O O . GLY A 1 231 ? 11.337 -6.909 -4.169 1.00 74.94 231 GLY A O 1
ATOM 1871 N N . ASP A 1 232 ? 12.916 -8.184 -3.234 1.00 76.19 232 ASP A N 1
ATOM 1872 C CA . ASP A 1 232 ? 13.262 -8.845 -4.497 1.00 76.19 232 ASP A CA 1
ATOM 1873 C C . ASP A 1 232 ? 12.168 -9.841 -4.956 1.00 76.19 232 ASP A C 1
ATOM 1875 O O . ASP A 1 232 ? 12.299 -10.472 -6.003 1.00 76.19 232 ASP A O 1
ATOM 1879 N N . GLY A 1 233 ? 11.091 -10.024 -4.176 1.00 78.12 233 GLY A N 1
ATOM 1880 C CA . GLY A 1 233 ? 9.962 -10.916 -4.460 1.00 78.12 233 GLY A CA 1
ATOM 1881 C C . GLY A 1 233 ? 10.268 -12.409 -4.302 1.00 78.12 233 GLY A C 1
ATOM 1882 O O . GLY A 1 233 ? 9.358 -13.214 -4.119 1.00 78.12 233 GLY A O 1
ATOM 1883 N N . LYS A 1 234 ? 11.546 -12.794 -4.313 1.00 81.75 234 LYS A N 1
ATOM 1884 C CA . LYS A 1 234 ? 12.037 -14.138 -3.994 1.00 81.75 234 LYS A CA 1
ATOM 1885 C C . LYS A 1 234 ? 13.191 -14.069 -2.989 1.00 81.75 234 LYS A C 1
ATOM 1887 O O . LYS A 1 234 ? 13.971 -13.120 -3.025 1.00 81.75 234 LYS A O 1
ATOM 1892 N N . PRO A 1 235 ? 13.331 -15.064 -2.093 1.00 78.50 235 PRO A N 1
ATOM 1893 C CA . PRO A 1 235 ? 12.514 -16.280 -1.965 1.00 78.50 235 PRO A CA 1
ATOM 1894 C C . PRO A 1 235 ? 11.142 -16.046 -1.314 1.00 78.50 235 PRO A C 1
ATOM 1896 O O . PRO A 1 235 ? 10.316 -16.955 -1.292 1.00 78.50 235 PRO A O 1
ATOM 1899 N N . LYS A 1 236 ? 10.898 -14.841 -0.789 1.00 83.81 236 LYS A N 1
ATOM 1900 C CA . LYS A 1 236 ? 9.649 -14.449 -0.139 1.00 83.81 236 LYS A CA 1
ATOM 1901 C C . LYS A 1 236 ? 9.098 -13.188 -0.773 1.00 83.81 236 LYS A C 1
ATOM 1903 O O . LYS A 1 236 ? 9.852 -12.251 -1.024 1.00 83.81 236 LYS A O 1
ATOM 1908 N N . LEU A 1 237 ? 7.784 -13.148 -0.916 1.00 88.50 237 LEU A N 1
ATOM 1909 C CA . LEU A 1 237 ? 7.043 -11.951 -1.275 1.00 88.50 237 LEU A CA 1
ATOM 1910 C C . LEU A 1 237 ? 6.075 -11.597 -0.152 1.00 88.50 237 LEU A C 1
ATOM 1912 O O . LEU A 1 237 ? 5.338 -12.460 0.316 1.00 88.50 237 LEU A O 1
ATOM 1916 N N . GLY A 1 238 ? 6.110 -10.344 0.298 1.00 91.12 238 GLY A N 1
ATOM 1917 C CA . GLY A 1 238 ? 5.276 -9.830 1.381 1.00 91.12 238 GLY A CA 1
ATOM 1918 C C . GLY A 1 238 ? 4.237 -8.825 0.894 1.00 91.12 238 GLY A C 1
ATOM 1919 O O . GLY A 1 238 ? 4.500 -8.034 -0.012 1.00 91.12 238 GLY A O 1
ATOM 1920 N N . PHE A 1 239 ? 3.072 -8.841 1.531 1.00 95.38 239 PHE A N 1
ATOM 1921 C CA . PHE A 1 239 ? 2.014 -7.843 1.388 1.00 95.38 239 PHE A CA 1
ATOM 1922 C C . PHE A 1 239 ? 1.219 -7.764 2.696 1.00 95.38 239 PHE A C 1
ATOM 1924 O O . PHE A 1 239 ? 1.483 -8.522 3.632 1.00 95.38 239 PHE A O 1
ATOM 1931 N N . VAL A 1 240 ? 0.257 -6.851 2.790 1.00 97.31 240 VAL A N 1
ATOM 1932 C CA . VAL A 1 240 ? -0.652 -6.805 3.943 1.00 97.31 240 VAL A CA 1
ATOM 1933 C C . VAL A 1 240 ? -2.105 -6.852 3.503 1.00 97.31 240 VAL A C 1
ATOM 1935 O O . VAL A 1 240 ? -2.463 -6.315 2.453 1.00 97.31 240 VAL A O 1
ATOM 1938 N N . TYR A 1 241 ? -2.923 -7.471 4.341 1.00 97.81 241 TYR A N 1
ATOM 1939 C CA . TYR A 1 241 ? -4.373 -7.371 4.321 1.00 97.81 241 TYR A CA 1
ATOM 1940 C C . TYR A 1 241 ? -4.793 -6.441 5.457 1.00 97.81 241 TYR A C 1
ATOM 1942 O O . TYR A 1 241 ? -4.224 -6.484 6.550 1.00 97.81 241 TYR A O 1
ATOM 1950 N N . VAL A 1 242 ? -5.724 -5.537 5.188 1.00 97.75 242 VAL A N 1
ATOM 1951 C CA . VAL A 1 242 ? -6.117 -4.492 6.127 1.00 97.75 242 VAL A CA 1
ATOM 1952 C C . VAL A 1 242 ? -7.623 -4.439 6.235 1.00 97.75 242 VAL A C 1
ATOM 1954 O O . VAL A 1 242 ? -8.320 -4.383 5.228 1.00 97.75 242 VAL A O 1
ATOM 1957 N N . GLU A 1 243 ? -8.116 -4.372 7.464 1.00 96.25 243 GLU A N 1
ATOM 1958 C CA . GLU A 1 243 ? -9.530 -4.173 7.752 1.00 96.25 243 GLU A CA 1
ATOM 1959 C C . GLU A 1 243 ? -9.740 -2.855 8.493 1.00 96.25 243 GLU A C 1
ATOM 1961 O O . GLU A 1 243 ? -9.125 -2.599 9.534 1.00 96.25 243 GLU A O 1
ATOM 1966 N N . GLU A 1 244 ? -10.635 -2.015 7.974 1.00 93.62 244 GLU A N 1
ATOM 1967 C CA . GLU A 1 244 ? -11.130 -0.847 8.691 1.00 93.62 244 GLU A CA 1
ATOM 1968 C C . GLU A 1 244 ? -12.338 -1.217 9.551 1.00 93.62 244 GLU A C 1
ATOM 1970 O O . GLU A 1 244 ? -13.329 -1.803 9.097 1.00 93.62 244 GLU A O 1
ATOM 1975 N N . ASN A 1 245 ? -12.250 -0.835 10.822 1.00 89.56 245 ASN A N 1
ATOM 1976 C CA . ASN A 1 245 ? -13.266 -1.100 11.816 1.00 89.56 245 ASN A CA 1
ATOM 1977 C C . ASN A 1 245 ? -13.411 0.064 12.804 1.00 89.56 245 ASN A C 1
ATOM 1979 O O . ASN A 1 245 ? -12.715 0.147 13.821 1.00 89.56 245 ASN A O 1
ATOM 1983 N N . ASN A 1 246 ? -14.386 0.934 12.532 1.00 86.62 246 ASN A N 1
ATOM 1984 C CA . ASN A 1 246 ? -14.793 2.037 13.409 1.00 86.62 246 ASN A CA 1
ATOM 1985 C C . ASN A 1 246 ? -13.654 3.017 13.742 1.00 86.62 246 ASN A C 1
ATOM 1987 O O . ASN A 1 246 ? -13.396 3.329 14.907 1.00 86.62 246 ASN A O 1
ATOM 1991 N N . GLY A 1 247 ? -12.992 3.515 12.706 1.00 88.12 247 GLY A N 1
ATOM 1992 C CA . GLY A 1 247 ? -11.879 4.452 12.775 1.00 88.12 247 GLY A CA 1
ATOM 1993 C C . GLY A 1 247 ? -10.534 3.792 13.063 1.00 88.12 247 GLY A C 1
ATOM 1994 O O . GLY A 1 247 ? -9.605 4.479 13.474 1.00 88.12 247 GLY A O 1
ATOM 1995 N N . ARG A 1 248 ? -10.425 2.464 12.953 1.00 90.25 248 ARG A N 1
ATOM 1996 C CA . ARG A 1 248 ? -9.202 1.721 13.290 1.00 90.25 248 ARG A CA 1
ATOM 1997 C C . ARG A 1 248 ? -8.830 0.761 12.185 1.00 90.25 248 ARG A C 1
ATOM 1999 O O . ARG A 1 248 ? -9.708 0.107 11.635 1.00 90.25 248 ARG A O 1
ATOM 2006 N N . LEU A 1 249 ? -7.532 0.644 11.938 1.00 94.62 249 LEU A N 1
ATOM 2007 C CA . LEU A 1 249 ? -6.975 -0.291 10.973 1.00 94.62 249 LEU A CA 1
ATOM 2008 C C . LEU A 1 249 ? -6.408 -1.508 11.704 1.00 94.62 249 LEU A C 1
ATOM 2010 O O . LEU A 1 249 ? -5.567 -1.375 12.596 1.00 94.62 249 LEU A O 1
ATOM 2014 N N . LEU A 1 250 ? -6.876 -2.692 11.329 1.00 95.00 250 LEU A N 1
ATOM 2015 C CA . LEU A 1 250 ? -6.224 -3.954 11.650 1.00 95.00 250 LEU A CA 1
ATOM 2016 C C . LEU A 1 250 ? -5.364 -4.336 10.447 1.00 95.00 250 LEU A C 1
ATOM 2018 O O . LEU A 1 250 ? -5.907 -4.601 9.385 1.00 95.00 250 LEU A O 1
ATOM 2022 N N . VAL A 1 251 ? -4.040 -4.317 10.606 1.00 95.25 251 VAL A N 1
ATOM 2023 C CA . VAL A 1 251 ? -3.081 -4.622 9.532 1.00 95.25 251 VAL A CA 1
ATOM 2024 C C . VAL A 1 251 ? -2.476 -5.998 9.782 1.00 95.25 251 VAL A C 1
ATOM 2026 O O . VAL A 1 251 ? -1.756 -6.186 10.765 1.00 95.25 251 VAL A O 1
ATOM 2029 N N . GLU A 1 252 ? -2.763 -6.942 8.894 1.00 95.44 252 GLU A N 1
ATOM 2030 C CA . GLU A 1 252 ? -2.303 -8.326 8.951 1.00 95.44 252 GLU A CA 1
ATOM 2031 C C . GLU A 1 252 ? -1.209 -8.580 7.894 1.00 95.44 252 GLU A C 1
ATOM 2033 O O . GLU A 1 252 ? -1.427 -8.335 6.705 1.00 95.44 252 GLU A O 1
ATOM 2038 N N . PRO A 1 253 ? -0.007 -9.046 8.288 1.00 94.19 253 PRO A N 1
ATOM 2039 C CA . PRO A 1 253 ? 1.026 -9.440 7.336 1.00 94.19 253 PRO A CA 1
ATOM 2040 C C . PRO A 1 253 ? 0.685 -10.751 6.635 1.00 94.19 253 PRO A C 1
ATOM 2042 O O . PRO A 1 253 ? 0.485 -11.772 7.289 1.00 94.19 253 PRO A O 1
ATOM 2045 N N . HIS A 1 254 ? 0.819 -10.764 5.314 1.00 94.25 254 HIS A N 1
ATOM 2046 C CA . HIS A 1 254 ? 0.787 -11.978 4.507 1.00 94.25 254 HIS A CA 1
ATOM 2047 C C . HIS A 1 254 ? 2.092 -12.153 3.738 1.00 94.25 254 HIS A C 1
ATOM 2049 O O . HIS A 1 254 ? 2.838 -11.201 3.480 1.00 94.25 254 HIS A O 1
ATOM 2055 N N . HIS A 1 255 ? 2.395 -13.401 3.391 1.00 91.62 255 HIS A N 1
ATOM 2056 C CA . HIS A 1 255 ? 3.561 -13.705 2.584 1.00 91.62 255 HIS A CA 1
ATOM 2057 C C . HIS A 1 255 ? 3.410 -14.983 1.772 1.00 91.62 255 HIS A C 1
ATOM 2059 O O . HIS A 1 255 ? 2.673 -15.889 2.147 1.00 91.62 255 HIS A O 1
ATOM 2065 N N . ILE A 1 256 ? 4.196 -15.061 0.704 1.00 91.00 256 ILE A N 1
ATOM 2066 C CA . ILE A 1 256 ? 4.320 -16.225 -0.167 1.00 91.00 256 ILE A CA 1
ATOM 2067 C C . ILE A 1 256 ? 5.776 -16.669 -0.141 1.00 91.00 256 ILE A C 1
ATOM 2069 O O . ILE A 1 256 ? 6.670 -15.859 -0.393 1.00 91.00 256 ILE A O 1
ATOM 2073 N N . ASN A 1 257 ? 6.008 -17.945 0.165 1.00 89.75 257 ASN A N 1
ATOM 2074 C CA . ASN A 1 257 ? 7.328 -18.566 0.087 1.00 89.75 257 ASN A CA 1
ATOM 2075 C C . ASN A 1 257 ? 7.445 -19.319 -1.242 1.00 89.75 257 ASN A C 1
ATOM 2077 O O . ASN A 1 257 ? 6.605 -20.162 -1.560 1.00 89.75 257 ASN A O 1
ATOM 2081 N N . PHE A 1 258 ? 8.479 -19.007 -2.018 1.00 85.38 258 PHE A N 1
ATOM 2082 C CA . PHE A 1 258 ? 8.764 -19.670 -3.292 1.00 85.38 258 PHE A CA 1
ATOM 2083 C C . PHE A 1 258 ? 9.763 -20.822 -3.159 1.00 85.38 258 PHE A C 1
ATOM 2085 O O . PHE A 1 258 ? 9.731 -21.728 -3.987 1.00 85.38 258 PHE A O 1
ATOM 2092 N N . ASP A 1 259 ? 10.579 -20.810 -2.101 1.00 81.88 259 ASP A N 1
ATOM 2093 C CA . ASP A 1 259 ? 11.585 -21.831 -1.809 1.00 81.88 259 ASP A CA 1
ATOM 2094 C C . ASP A 1 259 ? 11.262 -22.546 -0.481 1.00 81.88 259 ASP A C 1
ATOM 2096 O O . ASP A 1 259 ? 10.770 -21.927 0.461 1.00 81.88 259 ASP A O 1
ATOM 2100 N N . GLU A 1 260 ? 11.585 -23.840 -0.374 1.00 66.12 260 GLU A N 1
ATOM 2101 C CA . GLU A 1 260 ? 11.301 -24.689 0.805 1.00 66.12 260 GLU A CA 1
ATOM 2102 C C . GLU A 1 260 ? 12.288 -24.504 1.987 1.00 66.12 260 GLU A C 1
ATOM 2104 O O . GLU A 1 260 ? 12.327 -25.315 2.911 1.00 66.12 260 GLU A O 1
ATOM 2109 N N . GLY A 1 261 ? 13.117 -23.455 1.980 1.00 60.31 261 GLY A N 1
ATOM 2110 C CA . GLY A 1 261 ? 14.153 -23.220 2.995 1.00 60.31 261 GLY A CA 1
ATOM 2111 C C . GLY A 1 261 ? 13.816 -22.104 3.984 1.00 60.31 261 GLY A C 1
ATOM 2112 O O . GLY A 1 261 ? 13.197 -21.109 3.615 1.00 60.31 261 GLY A O 1
ATOM 2113 N N . ASP A 1 262 ? 14.300 -22.232 5.227 1.00 51.28 262 ASP A N 1
ATOM 2114 C CA . ASP A 1 262 ? 14.214 -21.167 6.234 1.00 51.28 262 ASP A CA 1
ATOM 2115 C C . ASP A 1 262 ? 14.783 -19.849 5.689 1.00 51.28 262 ASP A C 1
ATOM 2117 O O . ASP A 1 262 ? 15.977 -19.712 5.385 1.00 51.28 262 ASP A O 1
ATOM 2121 N N . LEU A 1 263 ? 13.899 -18.858 5.623 1.00 62.88 263 LEU A N 1
ATOM 2122 C CA . LEU A 1 263 ? 14.200 -17.463 5.354 1.00 62.88 263 LEU A CA 1
ATOM 2123 C C . LEU A 1 263 ? 15.178 -16.960 6.416 1.00 62.88 263 LEU A C 1
ATOM 2125 O O . LEU A 1 263 ? 14.811 -16.869 7.581 1.00 62.88 263 LEU A O 1
ATOM 2129 N N . VAL A 1 264 ? 16.426 -16.693 6.017 1.00 62.12 264 VAL A N 1
ATOM 2130 C CA . VAL A 1 264 ? 17.536 -16.151 6.831 1.00 62.12 264 VAL A CA 1
ATOM 2131 C C . VAL A 1 264 ? 17.324 -16.312 8.344 1.00 62.12 264 VAL A C 1
ATOM 2133 O O . VAL A 1 264 ? 16.726 -15.450 8.982 1.00 62.12 264 VAL A O 1
ATOM 2136 N N . SER A 1 265 ? 17.835 -17.413 8.917 1.00 65.88 265 SER A N 1
ATOM 2137 C CA . SER A 1 265 ? 17.835 -17.666 10.373 1.00 65.88 265 SER A CA 1
ATOM 2138 C C . SER A 1 265 ? 18.026 -16.377 11.177 1.00 65.88 265 SER A C 1
ATOM 2140 O O . SER A 1 265 ? 18.951 -15.626 10.878 1.00 65.88 265 SER A O 1
ATOM 2142 N N . ILE A 1 266 ? 17.222 -16.150 12.225 1.00 63.31 266 ILE A N 1
ATOM 2143 C CA . ILE A 1 266 ? 17.261 -14.930 13.060 1.00 63.31 266 ILE A CA 1
ATOM 2144 C C . ILE A 1 266 ? 18.689 -14.585 13.511 1.00 63.31 266 ILE A C 1
ATOM 2146 O O . ILE A 1 266 ? 19.081 -13.422 13.503 1.00 63.31 266 ILE A O 1
ATOM 2150 N N . SER A 1 267 ? 19.511 -15.598 13.812 1.00 61.66 267 SER A N 1
ATOM 2151 C CA . SER A 1 267 ? 20.932 -15.441 14.168 1.00 61.66 267 SER A CA 1
ATOM 2152 C C . SER A 1 267 ? 21.809 -14.783 13.087 1.00 61.66 267 SER A C 1
ATOM 2154 O O . SER A 1 267 ? 22.960 -14.429 13.348 1.00 61.66 267 SER A O 1
ATOM 2156 N N . LYS A 1 268 ? 21.290 -14.637 11.868 1.00 62.84 268 LYS A N 1
ATOM 2157 C CA . LYS A 1 268 ? 21.945 -14.049 10.696 1.00 62.84 268 LYS A CA 1
ATOM 2158 C C . LYS A 1 268 ? 21.411 -12.654 10.350 1.00 62.84 268 LYS A C 1
ATOM 2160 O O . LYS A 1 268 ? 21.986 -12.022 9.466 1.00 62.84 268 LYS A O 1
ATOM 2165 N N . ILE A 1 269 ? 20.379 -12.159 11.040 1.00 63.38 269 ILE A N 1
ATOM 2166 C CA . ILE A 1 269 ? 19.897 -10.777 10.907 1.00 63.38 269 ILE A CA 1
ATOM 2167 C C . ILE A 1 269 ? 20.864 -9.861 11.666 1.00 63.38 269 ILE A C 1
ATOM 2169 O O . ILE A 1 269 ? 21.191 -10.118 12.826 1.00 63.38 269 ILE A O 1
ATOM 2173 N N . ARG A 1 270 ? 21.351 -8.792 11.024 1.00 60.03 270 ARG A N 1
ATOM 2174 C CA . ARG A 1 270 ? 22.218 -7.794 11.670 1.00 60.03 270 ARG A CA 1
ATOM 2175 C C . ARG A 1 270 ? 21.685 -6.384 11.464 1.00 60.03 270 ARG A C 1
ATOM 2177 O O . ARG A 1 270 ? 21.083 -6.062 10.441 1.00 60.03 270 ARG A O 1
ATOM 2184 N N . ALA A 1 271 ? 21.955 -5.536 12.449 1.00 57.09 271 ALA A N 1
ATOM 2185 C CA . ALA A 1 271 ? 21.782 -4.102 12.311 1.00 57.09 271 ALA A CA 1
ATOM 2186 C C . ALA A 1 271 ? 22.771 -3.577 11.251 1.00 57.09 271 ALA A 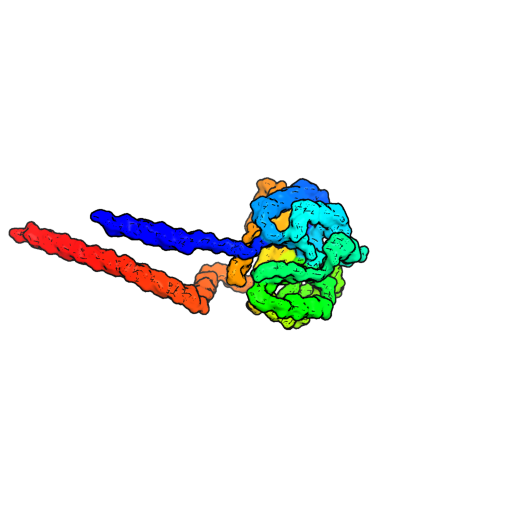C 1
ATOM 2188 O O . ALA A 1 271 ? 23.895 -4.079 11.130 1.00 57.09 271 ALA A O 1
ATOM 2189 N N . VAL A 1 272 ? 22.351 -2.600 10.447 1.00 56.47 272 VAL A N 1
ATOM 2190 C CA . VAL A 1 272 ? 23.201 -2.031 9.389 1.00 56.47 272 VAL A CA 1
ATOM 2191 C C . VAL A 1 272 ? 24.459 -1.414 10.025 1.00 56.47 272 VAL A C 1
ATOM 2193 O O . VAL A 1 272 ? 24.337 -0.843 11.105 1.00 56.47 272 VAL A O 1
ATOM 2196 N N . PRO A 1 273 ? 25.664 -1.478 9.422 1.00 53.00 273 PRO A N 1
ATOM 2197 C CA . PRO A 1 273 ? 26.885 -0.989 10.080 1.00 53.00 273 PRO A CA 1
ATOM 2198 C C . PRO A 1 273 ? 26.848 0.475 10.553 1.00 53.00 273 PRO A C 1
ATOM 2200 O O . PRO A 1 273 ? 27.581 0.839 11.463 1.00 53.00 273 PRO A O 1
ATOM 2203 N N . TRP A 1 274 ? 25.998 1.305 9.944 1.00 51.28 274 TRP A N 1
ATOM 2204 C CA . TRP A 1 274 ? 25.762 2.706 10.313 1.00 51.28 274 TRP A CA 1
ATOM 2205 C C . TRP A 1 274 ? 24.476 2.925 11.123 1.00 51.28 274 TRP A C 1
ATOM 2207 O O . TRP A 1 274 ? 24.088 4.064 11.372 1.00 51.28 274 TRP A O 1
ATOM 2217 N N . SER A 1 275 ? 23.781 1.857 11.515 1.00 47.19 275 SER A N 1
ATOM 2218 C CA . SER A 1 275 ? 22.640 1.969 12.418 1.00 47.19 275 SER A CA 1
ATOM 2219 C C . SER A 1 275 ? 23.139 2.285 13.826 1.00 47.19 275 SER A C 1
ATOM 2221 O O . SER A 1 275 ? 24.094 1.684 14.322 1.00 47.19 275 SER A O 1
ATOM 2223 N N . ILE A 1 276 ? 22.503 3.261 14.469 1.00 43.41 276 ILE A N 1
ATOM 2224 C CA . ILE A 1 276 ? 22.752 3.561 15.875 1.00 43.41 276 ILE A CA 1
ATOM 2225 C C . ILE A 1 276 ? 22.197 2.374 16.660 1.00 43.41 276 ILE A C 1
ATOM 2227 O O . ILE A 1 276 ? 20.990 2.134 16.638 1.00 43.41 276 ILE A O 1
ATOM 2231 N N . ALA A 1 277 ? 23.069 1.610 17.320 1.00 42.16 277 ALA A N 1
ATOM 2232 C CA . ALA A 1 277 ? 22.621 0.559 18.222 1.00 42.16 277 ALA A CA 1
ATOM 2233 C C . ALA A 1 277 ? 21.725 1.207 19.295 1.00 42.16 277 ALA A C 1
ATOM 2235 O O . ALA A 1 277 ? 22.173 2.168 19.934 1.00 42.16 277 ALA A O 1
ATOM 2236 N N . PRO A 1 278 ? 20.475 0.746 19.497 1.00 41.38 278 PRO A N 1
ATOM 2237 C CA . PRO A 1 278 ? 19.669 1.237 20.603 1.00 41.38 278 PRO A CA 1
ATOM 2238 C C . PRO A 1 278 ? 20.471 0.997 21.882 1.00 41.38 278 PRO A C 1
ATOM 2240 O O . PRO A 1 278 ? 20.961 -0.108 22.107 1.00 41.38 278 PRO A O 1
ATOM 2243 N N . GLY A 1 279 ? 20.696 2.054 22.666 1.00 45.06 279 GLY A N 1
ATOM 2244 C CA . GLY A 1 279 ? 21.567 1.989 23.835 1.00 45.06 279 GLY A CA 1
ATOM 2245 C C . GLY A 1 279 ? 21.107 0.885 24.778 1.00 45.06 279 GLY A C 1
ATOM 2246 O O . GLY A 1 279 ? 20.076 1.048 25.403 1.00 45.06 279 GLY A O 1
ATOM 2247 N N . ASN A 1 280 ? 21.843 -0.228 24.817 1.00 42.19 280 ASN A N 1
ATOM 2248 C CA . ASN A 1 280 ? 21.706 -1.396 25.695 1.00 42.19 280 ASN A CA 1
ATOM 2249 C C . ASN 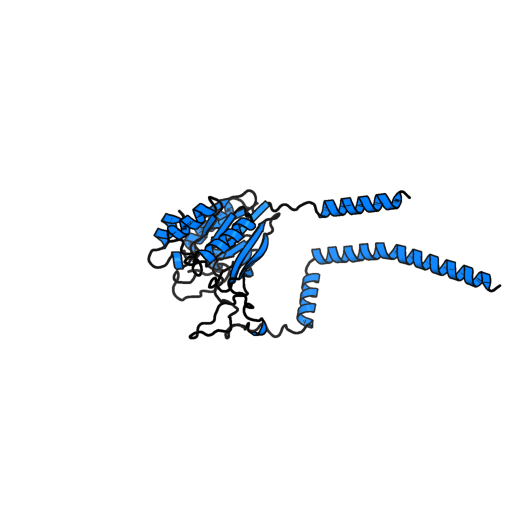A 1 280 ? 20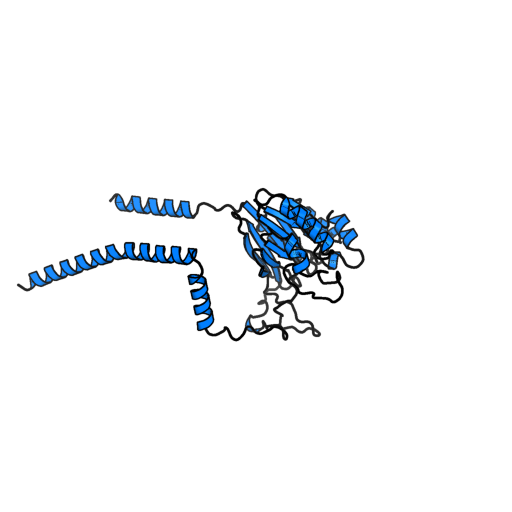.381 -1.480 26.495 1.00 42.19 280 ASN A C 1
ATOM 2251 O O . ASN A 1 280 ? 20.368 -1.369 27.721 1.00 42.19 280 ASN A O 1
ATOM 2255 N N . PHE A 1 281 ? 19.253 -1.649 25.795 1.00 45.41 281 PHE A N 1
ATOM 2256 C CA . PHE A 1 281 ? 17.935 -1.857 26.411 1.00 45.41 281 PHE A CA 1
ATOM 2257 C C . PHE A 1 281 ? 17.708 -3.331 26.802 1.00 45.41 281 PHE A C 1
ATOM 2259 O O . PHE A 1 281 ? 16.680 -3.658 27.385 1.00 45.41 281 PHE A O 1
ATOM 2266 N N . ASP A 1 282 ? 18.673 -4.222 26.557 1.00 45.38 282 ASP A N 1
ATOM 2267 C CA . ASP A 1 282 ? 18.561 -5.664 26.824 1.00 45.38 282 ASP A CA 1
ATOM 2268 C C . ASP A 1 282 ? 18.565 -6.039 28.316 1.00 45.38 282 ASP A C 1
ATOM 2270 O O . ASP A 1 282 ? 18.495 -7.221 28.662 1.00 45.38 282 ASP A O 1
ATOM 2274 N N . SER A 1 283 ? 18.594 -5.072 29.241 1.00 51.97 283 SER A N 1
ATOM 2275 C CA . SER A 1 283 ? 18.222 -5.401 30.612 1.00 51.97 283 SER A CA 1
ATOM 2276 C C . SER A 1 283 ? 16.725 -5.713 30.645 1.00 51.97 283 SER A C 1
ATOM 2278 O O . SER A 1 283 ? 15.878 -4.890 30.295 1.00 51.97 283 SER A O 1
ATOM 2280 N N . VAL A 1 284 ? 16.390 -6.924 31.093 1.00 54.41 284 VAL A N 1
ATOM 2281 C CA . VAL A 1 284 ? 15.020 -7.362 31.418 1.00 54.41 284 VAL A CA 1
ATOM 2282 C C . VAL A 1 284 ? 14.277 -6.285 32.226 1.00 54.41 284 VAL A C 1
ATOM 2284 O O . VAL A 1 284 ? 13.083 -6.061 32.022 1.00 54.41 284 VAL A O 1
ATOM 2287 N N . ASP A 1 285 ? 15.011 -5.544 33.058 1.00 54.09 285 ASP A N 1
ATOM 2288 C CA . ASP A 1 285 ? 14.538 -4.401 33.835 1.00 54.09 285 ASP A CA 1
ATOM 2289 C C . ASP A 1 285 ? 14.010 -3.239 32.982 1.00 54.09 285 ASP A C 1
ATOM 2291 O O . ASP A 1 285 ? 13.005 -2.623 33.342 1.00 54.09 285 ASP A O 1
ATOM 2295 N N . SER A 1 286 ? 14.628 -2.925 31.840 1.00 53.22 286 SER A N 1
ATOM 2296 C CA . SER A 1 286 ? 14.179 -1.836 30.965 1.00 53.22 286 SER A CA 1
ATOM 2297 C C . SER A 1 286 ? 12.867 -2.195 30.250 1.00 53.22 286 SER A C 1
ATOM 2299 O O . SER A 1 286 ? 11.940 -1.387 30.208 1.00 53.22 286 SER A O 1
ATOM 2301 N N . VAL A 1 287 ? 12.730 -3.441 29.786 1.00 56.06 287 VAL A N 1
ATOM 2302 C CA . VAL A 1 287 ? 11.533 -3.929 29.081 1.00 56.06 287 VAL A CA 1
ATOM 2303 C C . VAL A 1 287 ? 10.345 -4.060 30.036 1.00 56.06 287 VAL A C 1
ATOM 2305 O O . VAL A 1 287 ? 9.231 -3.626 29.714 1.00 56.06 287 VAL A O 1
ATOM 2308 N N . LEU A 1 288 ? 10.571 -4.605 31.238 1.00 58.84 288 LEU A N 1
ATOM 2309 C CA . LEU A 1 288 ? 9.550 -4.678 32.285 1.00 58.84 288 LEU A CA 1
ATOM 2310 C C . LEU A 1 288 ? 9.164 -3.286 32.776 1.00 58.84 288 LEU A C 1
ATOM 2312 O O . LEU A 1 288 ? 7.972 -2.986 32.855 1.00 58.84 288 LEU A O 1
ATOM 2316 N N . SER A 1 289 ? 10.137 -2.415 33.055 1.00 67.12 289 SER A N 1
ATOM 2317 C CA . SER A 1 289 ? 9.841 -1.064 33.537 1.00 67.12 289 SER A CA 1
ATOM 2318 C C . SER A 1 289 ? 9.115 -0.230 32.488 1.00 67.12 289 SER A C 1
ATOM 2320 O O . SER A 1 289 ? 8.155 0.444 32.847 1.00 67.12 289 SER A O 1
ATOM 2322 N N . GLN A 1 290 ? 9.468 -0.322 31.203 1.00 60.59 290 GLN A N 1
ATOM 2323 C CA . GLN A 1 290 ? 8.777 0.397 30.133 1.00 60.59 290 GLN A CA 1
ATOM 2324 C C . GLN A 1 290 ? 7.364 -0.150 29.905 1.00 60.59 290 GLN A C 1
ATOM 2326 O O . GLN A 1 290 ? 6.424 0.627 29.759 1.00 60.59 290 GLN A O 1
ATOM 2331 N N . SER A 1 291 ? 7.168 -1.470 29.957 1.00 68.12 291 SER A N 1
ATOM 2332 C CA . SER A 1 291 ? 5.835 -2.081 29.854 1.00 68.12 291 SER A CA 1
ATOM 2333 C C . SER A 1 291 ? 4.938 -1.689 31.030 1.00 68.12 291 SER A C 1
ATOM 2335 O O . SER A 1 291 ? 3.781 -1.316 30.827 1.00 68.12 291 SER A O 1
ATOM 2337 N N . ILE A 1 292 ? 5.481 -1.689 32.252 1.00 67.75 292 ILE A N 1
ATOM 2338 C CA . ILE A 1 292 ? 4.795 -1.215 33.462 1.00 67.75 292 ILE A CA 1
ATOM 2339 C C . ILE A 1 292 ? 4.517 0.286 33.357 1.00 67.75 292 ILE A C 1
ATOM 2341 O O . ILE A 1 292 ? 3.410 0.724 33.658 1.00 67.75 292 ILE A O 1
ATOM 2345 N N . LYS A 1 293 ? 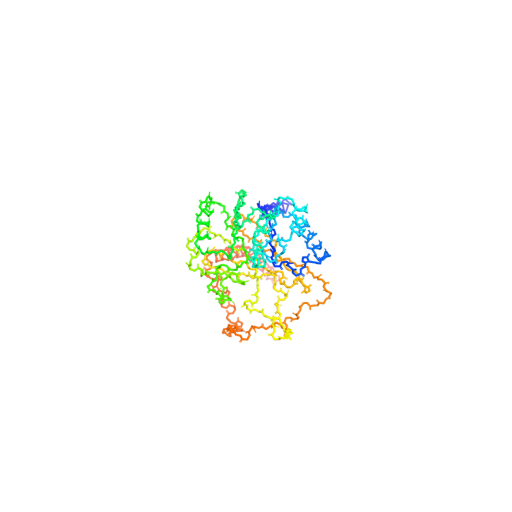5.473 1.086 32.883 1.00 69.38 293 LYS A N 1
ATOM 2346 C CA . LYS A 1 293 ? 5.328 2.535 32.709 1.00 69.38 293 LYS A CA 1
ATOM 2347 C C . LYS A 1 293 ? 4.265 2.864 31.666 1.00 69.38 293 LYS A C 1
ATOM 2349 O O . LYS A 1 293 ? 3.415 3.701 31.943 1.00 69.38 293 LYS A O 1
ATOM 2354 N N . ASN A 1 294 ? 4.226 2.150 30.545 1.00 70.38 294 ASN A N 1
ATOM 2355 C CA . ASN A 1 294 ? 3.211 2.294 29.499 1.00 70.38 294 ASN A CA 1
ATOM 2356 C C . ASN A 1 294 ? 1.828 1.820 29.979 1.00 70.38 294 ASN A C 1
ATOM 2358 O O . ASN A 1 294 ? 0.806 2.449 29.695 1.00 70.38 294 ASN A O 1
ATOM 2362 N N . PHE A 1 295 ? 1.780 0.730 30.749 1.00 69.88 295 PHE A N 1
ATOM 2363 C CA . PHE A 1 295 ? 0.559 0.248 31.395 1.00 69.88 295 PHE A CA 1
ATO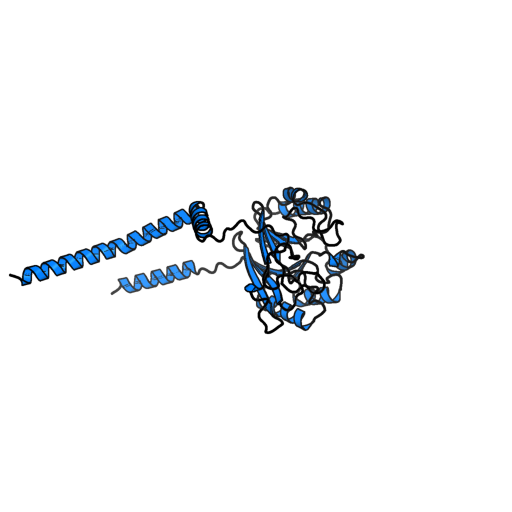M 2364 C C . PHE A 1 295 ? 0.018 1.261 32.409 1.00 69.88 295 PHE A C 1
ATOM 2366 O O . PHE A 1 295 ? -1.179 1.544 32.431 1.00 69.88 295 PHE A O 1
ATOM 2373 N N . LEU A 1 296 ? 0.909 1.858 33.200 1.00 65.56 296 LEU A N 1
ATOM 2374 C CA . LEU A 1 296 ? 0.588 2.930 34.124 1.00 65.56 296 LEU A CA 1
ATOM 2375 C C . LEU A 1 296 ? 0.173 4.198 33.359 1.00 65.56 296 LEU A C 1
ATOM 2377 O O . LEU A 1 296 ? -0.822 4.807 33.704 1.00 65.56 296 LEU A O 1
ATOM 2381 N N . GLN A 1 297 ? 0.837 4.613 32.292 1.00 70.88 297 GLN A N 1
ATOM 2382 C CA . GLN A 1 297 ? 0.456 5.843 31.584 1.00 70.88 297 GLN A CA 1
ATOM 2383 C C . GLN A 1 297 ? -0.921 5.754 30.905 1.00 70.88 297 GLN A C 1
ATOM 2385 O O . GLN A 1 297 ? -1.593 6.771 30.741 1.00 70.88 297 GLN A O 1
ATOM 2390 N N . SER A 1 298 ? -1.399 4.551 30.581 1.00 76.56 298 SER A N 1
ATOM 2391 C CA . SER A 1 298 ? -2.732 4.365 30.013 1.00 76.56 298 SER A CA 1
ATOM 2392 C C . SER A 1 298 ? -3.831 4.384 31.084 1.00 76.56 298 SER A C 1
ATOM 2394 O O . SER A 1 298 ? -4.096 3.389 31.764 1.00 76.56 298 SER A O 1
ATOM 2396 N N . THR A 1 299 ? -4.561 5.499 31.175 1.00 73.38 299 THR A N 1
ATOM 2397 C CA . THR A 1 299 ? -5.756 5.648 32.029 1.00 73.38 299 THR A CA 1
ATOM 2398 C C . THR A 1 299 ? -6.788 4.548 31.779 1.00 73.38 299 THR A C 1
ATOM 2400 O O . THR A 1 299 ? -7.305 3.968 32.732 1.00 73.38 299 THR A O 1
ATOM 2403 N N . ARG A 1 300 ? -7.041 4.179 30.516 1.00 72.38 300 ARG A N 1
ATOM 2404 C CA . ARG A 1 300 ? -7.988 3.105 30.163 1.00 72.38 300 ARG A CA 1
ATOM 2405 C C . ARG A 1 300 ? -7.540 1.732 30.677 1.00 72.38 300 ARG A C 1
ATOM 2407 O O . ARG A 1 300 ? -8.359 1.008 31.241 1.00 72.38 300 ARG A O 1
ATOM 2414 N N . LYS A 1 301 ? -6.260 1.370 30.517 1.00 67.12 301 LYS A N 1
ATOM 2415 C CA . LYS A 1 301 ? -5.734 0.078 31.000 1.00 67.12 301 LYS A CA 1
ATOM 2416 C C . LYS A 1 301 ? -5.733 0.010 32.528 1.00 67.12 301 LYS A C 1
ATOM 2418 O O . LYS A 1 301 ? -6.114 -1.023 33.074 1.00 67.12 301 LYS A O 1
ATOM 2423 N N . ARG A 1 302 ? -5.425 1.121 33.213 1.00 73.00 302 ARG A N 1
ATOM 2424 C CA . ARG A 1 302 ? -5.571 1.237 34.676 1.00 73.00 302 ARG A CA 1
ATOM 2425 C C . ARG A 1 302 ? -7.003 0.955 35.136 1.00 73.00 302 ARG A C 1
ATOM 2427 O O . ARG A 1 302 ? -7.188 0.160 36.051 1.00 73.00 302 ARG A O 1
ATOM 2434 N N . TYR A 1 303 ? -8.008 1.554 34.493 1.00 73.56 303 TYR A N 1
ATOM 2435 C CA . TYR A 1 303 ? -9.415 1.319 34.844 1.00 73.56 303 TYR A CA 1
ATOM 2436 C C . TYR A 1 303 ? -9.834 -0.138 34.641 1.00 73.56 303 TYR A C 1
ATOM 2438 O O . TYR A 1 303 ? -10.438 -0.721 35.536 1.00 73.56 303 TYR A O 1
ATOM 2446 N N . ILE A 1 304 ? -9.478 -0.746 33.504 1.00 72.44 304 ILE A N 1
ATOM 2447 C CA . ILE A 1 304 ? -9.798 -2.154 33.218 1.00 72.44 304 ILE A CA 1
ATOM 2448 C C . ILE A 1 304 ? -9.134 -3.083 34.242 1.00 72.44 304 ILE A C 1
ATOM 2450 O O . ILE A 1 304 ? -9.765 -4.019 34.726 1.00 72.44 304 ILE A O 1
ATOM 2454 N N . PHE A 1 305 ? -7.886 -2.808 34.616 1.00 77.31 305 PHE A N 1
ATOM 2455 C CA . PHE A 1 305 ? -7.167 -3.599 35.611 1.00 77.31 305 PHE A CA 1
ATOM 2456 C C . PHE A 1 305 ? -7.768 -3.479 37.012 1.00 77.31 305 PHE A C 1
ATOM 2458 O O . PHE A 1 305 ? -8.002 -4.494 37.665 1.00 77.31 305 PHE A O 1
ATOM 2465 N N . LEU A 1 306 ? -8.077 -2.258 37.458 1.00 80.62 306 LEU A N 1
ATOM 2466 C CA . LEU A 1 306 ? -8.744 -2.027 38.742 1.00 80.62 306 LEU A CA 1
ATOM 2467 C C . LEU A 1 306 ? -10.127 -2.683 38.778 1.00 80.62 306 LEU A C 1
ATOM 2469 O O . LEU A 1 306 ? -10.487 -3.299 39.780 1.00 80.62 306 LEU A O 1
ATOM 2473 N N . LEU A 1 307 ? -10.873 -2.615 37.673 1.00 80.81 307 LEU A N 1
ATOM 2474 C CA . LEU A 1 307 ? -12.154 -3.298 37.526 1.00 80.81 307 LEU A CA 1
ATOM 2475 C C . LEU A 1 307 ? -11.987 -4.823 37.597 1.00 80.81 307 LEU A C 1
ATOM 2477 O O . LEU A 1 307 ? -12.761 -5.492 38.277 1.00 80.81 307 LEU A O 1
ATOM 2481 N N . GLY A 1 308 ? -10.947 -5.367 36.961 1.00 80.12 308 GLY A N 1
ATOM 2482 C CA . GLY A 1 308 ? -10.594 -6.784 37.031 1.00 80.12 308 GLY A CA 1
ATOM 2483 C C . GLY A 1 308 ? -10.259 -7.242 38.452 1.00 80.12 308 GLY A C 1
ATOM 2484 O O . GLY A 1 308 ? -10.774 -8.267 38.895 1.00 80.12 308 GLY A O 1
ATOM 2485 N N . ILE A 1 309 ? -9.475 -6.458 39.202 1.00 83.94 309 ILE A N 1
ATOM 2486 C CA . ILE A 1 309 ? -9.186 -6.720 40.623 1.00 83.94 309 ILE A CA 1
ATOM 2487 C C . ILE A 1 309 ? -10.467 -6.668 41.455 1.00 83.94 309 ILE A C 1
ATOM 2489 O O . ILE A 1 309 ? -10.682 -7.544 42.289 1.00 83.94 309 ILE A O 1
ATOM 2493 N N . LEU A 1 310 ? -11.331 -5.675 41.228 1.00 88.25 310 LEU A N 1
ATOM 2494 C CA . LEU A 1 310 ? -12.593 -5.535 41.954 1.00 88.25 310 LEU A CA 1
ATOM 2495 C C . LEU A 1 310 ? -13.500 -6.752 41.720 1.00 88.25 310 LEU A C 1
ATOM 2497 O O . LEU A 1 310 ? -13.983 -7.357 42.675 1.00 88.25 310 LEU A O 1
ATOM 2501 N N . ILE A 1 311 ? -13.692 -7.149 40.459 1.00 85.38 311 ILE A N 1
ATOM 2502 C CA . ILE A 1 311 ? -14.515 -8.306 40.079 1.00 85.38 311 ILE A CA 1
ATOM 2503 C C . ILE A 1 311 ? -13.890 -9.609 40.600 1.00 85.38 311 ILE A C 1
ATOM 2505 O O . ILE A 1 311 ? -14.598 -10.460 41.144 1.00 85.38 311 ILE A O 1
ATOM 2509 N N . GLY A 1 312 ? -12.568 -9.764 40.493 1.00 84.81 312 GLY A N 1
ATOM 2510 C CA . GLY A 1 312 ? -11.825 -10.905 41.035 1.00 84.81 312 GLY A CA 1
ATOM 2511 C C . GLY A 1 312 ? -11.952 -11.014 42.558 1.00 84.81 312 GLY A C 1
ATOM 2512 O O . GLY A 1 312 ? -12.279 -12.070 43.093 1.00 84.81 312 GLY A O 1
ATOM 2513 N N . GLY A 1 313 ? -11.796 -9.901 43.273 1.00 87.06 313 GLY A N 1
ATOM 2514 C CA . GLY A 1 313 ? -11.973 -9.838 44.722 1.00 87.06 313 GLY A CA 1
ATOM 2515 C C . GLY A 1 313 ? -13.404 -10.170 45.144 1.00 87.06 313 GLY A C 1
ATOM 2516 O O . GLY A 1 313 ? -13.612 -11.018 46.013 1.00 87.06 313 GLY A O 1
ATOM 2517 N N . LEU A 1 314 ? -14.400 -9.572 44.484 1.00 84.31 314 LEU A N 1
ATOM 2518 C CA . LEU A 1 314 ? -15.820 -9.826 44.749 1.00 84.31 314 LEU A CA 1
ATOM 2519 C C . LEU A 1 314 ? -16.248 -11.262 44.421 1.00 84.31 314 LEU A C 1
ATOM 2521 O O . LEU A 1 314 ? -17.181 -11.767 45.040 1.00 84.31 314 LEU A O 1
ATOM 2525 N N . SER A 1 315 ? -15.579 -11.936 43.484 1.00 81.88 315 SER A N 1
ATOM 2526 C CA . SER A 1 315 ? -15.857 -13.340 43.155 1.00 81.88 315 SER A CA 1
ATOM 2527 C C . SER A 1 315 ? -15.165 -14.326 44.103 1.00 81.88 315 SER A C 1
ATOM 2529 O O . SER A 1 315 ? -15.754 -15.360 44.425 1.00 81.88 315 SER A O 1
ATOM 2531 N N . ILE A 1 316 ? -13.977 -14.004 44.627 1.00 86.31 316 ILE A N 1
ATOM 2532 C CA . ILE A 1 316 ? -13.242 -14.845 45.593 1.00 86.31 316 ILE A CA 1
ATOM 2533 C C . ILE A 1 316 ? -13.789 -14.690 47.023 1.00 86.31 316 ILE A C 1
ATOM 2535 O O . ILE A 1 316 ? -13.830 -15.660 47.785 1.00 86.31 316 ILE A O 1
ATOM 2539 N N . PHE A 1 317 ? -14.259 -13.501 47.403 1.00 87.81 317 PHE A N 1
ATOM 2540 C CA . PHE A 1 317 ? -14.721 -13.210 48.765 1.00 87.81 317 PHE A CA 1
ATOM 2541 C C . PHE A 1 317 ? -15.866 -14.128 49.265 1.00 87.81 317 PHE A C 1
ATOM 2543 O O . PHE A 1 317 ? -15.774 -14.640 50.385 1.00 87.81 317 PHE A O 1
ATOM 2550 N N . PRO A 1 318 ? -16.899 -14.459 48.463 1.00 87.69 318 PRO A N 1
ATOM 2551 C CA . PRO A 1 318 ? -17.925 -15.428 48.847 1.00 87.69 318 PRO A CA 1
ATOM 2552 C C . PRO A 1 318 ? -17.371 -16.843 49.045 1.00 87.69 318 PRO A C 1
ATOM 2554 O O . PRO A 1 318 ? -17.796 -17.540 49.969 1.00 87.69 318 PRO A O 1
ATOM 2557 N N . PHE A 1 319 ? -16.407 -17.265 48.215 1.00 84.56 319 PHE A N 1
ATOM 2558 C CA . PHE A 1 319 ? -15.727 -18.555 48.367 1.00 84.56 319 PHE A CA 1
ATOM 2559 C C . PHE A 1 319 ? -14.921 -18.606 49.663 1.00 84.56 319 PHE A C 1
ATOM 2561 O O . PHE A 1 319 ? -14.992 -19.600 50.386 1.00 84.56 319 PHE A O 1
ATOM 2568 N N . TYR A 1 320 ? -14.224 -17.520 49.997 1.00 89.38 320 TYR A N 1
ATOM 2569 C CA . TYR A 1 320 ? -13.497 -17.390 51.255 1.00 89.38 320 TYR A CA 1
ATOM 2570 C C . TYR A 1 320 ? -14.435 -17.465 52.470 1.00 89.38 320 TYR A C 1
ATOM 2572 O O . TYR A 1 320 ? -14.188 -18.250 53.388 1.00 89.38 320 TYR A O 1
ATOM 2580 N N . ILE A 1 321 ? -15.561 -16.736 52.455 1.00 91.56 321 ILE A N 1
ATOM 2581 C CA . ILE A 1 321 ? -16.585 -16.808 53.514 1.00 91.56 321 ILE A CA 1
ATOM 2582 C C . ILE A 1 321 ? -17.149 -18.228 53.637 1.00 91.56 321 ILE A C 1
ATOM 2584 O O . ILE A 1 321 ? -17.300 -18.744 54.748 1.00 91.56 321 ILE A O 1
ATOM 2588 N N . TYR A 1 322 ? -17.466 -18.869 52.512 1.00 90.50 322 TYR A N 1
ATOM 2589 C CA . TYR A 1 322 ? -17.988 -20.233 52.490 1.00 90.50 322 TYR A CA 1
ATOM 2590 C C . TYR A 1 322 ? -16.984 -21.236 53.073 1.00 90.50 322 TYR A C 1
ATOM 2592 O O . TYR A 1 322 ? -17.348 -22.037 53.939 1.00 90.50 322 TYR A O 1
ATOM 2600 N N . TYR A 1 323 ? -15.716 -21.152 52.662 1.00 91.81 323 TYR A N 1
ATOM 2601 C CA . TYR A 1 323 ? -14.630 -21.978 53.184 1.00 91.81 323 TYR A CA 1
ATOM 2602 C C . TYR A 1 323 ? -14.468 -21.797 54.699 1.00 91.81 323 TYR A C 1
ATOM 2604 O O . TYR A 1 323 ? -14.484 -22.778 55.445 1.00 91.81 323 TYR A O 1
ATOM 2612 N N . PHE A 1 324 ? -14.431 -20.552 55.186 1.00 91.19 324 PHE A N 1
ATOM 2613 C CA . PHE A 1 324 ? -14.321 -20.265 56.620 1.00 91.19 324 PHE A CA 1
ATOM 2614 C C . PHE A 1 324 ? -15.501 -20.808 57.433 1.00 91.19 324 PHE A C 1
ATOM 2616 O O . PHE A 1 324 ? -15.309 -21.347 58.527 1.00 91.19 324 PHE A O 1
ATOM 2623 N N . ARG A 1 325 ? -16.727 -20.705 56.904 1.00 90.69 325 ARG A N 1
ATOM 2624 C CA . ARG A 1 325 ? -17.922 -21.282 57.542 1.00 90.69 325 ARG A CA 1
ATOM 2625 C C . ARG A 1 325 ? -17.841 -22.808 57.615 1.00 90.69 325 ARG A C 1
ATOM 2627 O O . ARG A 1 325 ? -18.142 -23.373 58.665 1.00 90.69 325 ARG A O 1
ATOM 2634 N N . ARG A 1 326 ? -17.383 -23.467 56.545 1.00 88.75 326 ARG A N 1
ATOM 2635 C CA . ARG A 1 326 ? -17.142 -24.921 56.505 1.00 88.75 326 ARG A CA 1
ATOM 2636 C C . ARG A 1 326 ? -16.107 -25.356 57.543 1.00 88.75 326 ARG A C 1
ATOM 2638 O O . ARG A 1 326 ? -16.387 -26.270 58.314 1.00 88.75 326 ARG A O 1
ATOM 2645 N N . VAL A 1 327 ? -14.956 -24.686 57.605 1.00 90.44 327 VAL A N 1
ATOM 2646 C CA . VAL A 1 327 ? -13.880 -25.016 58.556 1.00 90.44 327 VAL A CA 1
ATOM 2647 C C . VAL A 1 327 ? -14.351 -24.854 60.006 1.00 90.44 327 VAL A C 1
ATOM 2649 O O . VAL A 1 327 ? -14.140 -25.756 60.819 1.00 90.44 327 VAL A O 1
ATOM 2652 N N . LYS A 1 328 ? -15.062 -23.764 60.338 1.00 88.81 328 LYS A N 1
ATOM 2653 C CA . LYS A 1 328 ? -15.640 -23.571 61.684 1.00 88.81 328 LYS A CA 1
ATOM 2654 C C . LYS A 1 328 ? -16.654 -24.659 62.052 1.00 88.81 328 LYS A C 1
ATOM 2656 O O . LYS A 1 328 ? -16.639 -25.134 63.185 1.00 88.81 328 LYS A O 1
ATOM 2661 N N . ALA A 1 329 ? -17.514 -25.064 61.116 1.00 86.94 329 ALA A N 1
ATOM 2662 C CA . ALA A 1 329 ? -18.498 -26.118 61.354 1.00 86.94 329 ALA A CA 1
ATOM 2663 C C . ALA A 1 329 ? -17.834 -27.479 61.625 1.00 86.94 329 ALA A C 1
ATOM 2665 O O . ALA A 1 329 ? -18.212 -28.162 62.573 1.00 86.94 329 ALA A O 1
ATOM 2666 N N . VAL A 1 330 ? -16.806 -27.845 60.849 1.00 88.00 330 VAL A N 1
ATOM 2667 C CA . VAL A 1 330 ? -16.051 -29.096 61.047 1.00 88.00 330 VAL A CA 1
ATOM 2668 C C . VAL A 1 330 ? -15.335 -29.104 62.398 1.00 88.00 330 VAL A C 1
ATOM 2670 O O . VAL A 1 330 ? -15.404 -30.102 63.112 1.00 88.00 330 VAL A O 1
ATOM 2673 N N . LYS A 1 331 ? -14.713 -27.984 62.792 1.00 86.12 331 LYS A N 1
ATOM 2674 C CA . LYS A 1 331 ? -14.033 -27.865 64.090 1.00 86.12 331 LYS A CA 1
ATOM 2675 C C . LYS A 1 331 ? -15.003 -28.060 65.263 1.00 86.12 331 LYS A C 1
ATOM 2677 O O . LYS A 1 331 ? -14.729 -28.862 66.145 1.00 86.12 331 LYS A O 1
ATOM 2682 N N . LYS A 1 332 ? -16.189 -27.438 65.203 1.00 84.50 332 LYS A N 1
ATOM 2683 C CA . LYS A 1 332 ? -17.236 -27.588 66.230 1.00 84.50 332 LYS A CA 1
ATOM 2684 C C . LYS A 1 332 ? -17.731 -29.036 66.367 1.00 84.50 332 LYS A C 1
ATOM 2686 O O . LYS A 1 332 ? -17.942 -29.504 67.478 1.00 84.50 332 LYS A O 1
ATOM 2691 N N . VAL A 1 333 ? -17.887 -29.758 65.253 1.00 83.94 333 VAL A N 1
ATOM 2692 C CA . VAL A 1 333 ? -18.267 -31.185 65.269 1.00 83.94 333 VAL A CA 1
ATOM 2693 C C . VAL A 1 333 ? -17.156 -32.060 65.854 1.00 83.94 333 VAL A C 1
ATOM 2695 O O . VAL A 1 333 ? -17.449 -33.043 66.531 1.00 83.94 333 VAL A O 1
ATOM 2698 N N . HIS A 1 334 ? -15.889 -31.720 65.606 1.00 81.56 334 HIS A N 1
ATOM 2699 C CA . HIS A 1 334 ? -14.757 -32.467 66.149 1.00 81.56 334 HIS A CA 1
ATOM 2700 C C . HIS A 1 334 ? -14.599 -32.260 67.663 1.00 81.56 334 HIS A C 1
ATOM 2702 O O . HIS A 1 334 ? -14.382 -33.233 68.381 1.00 81.56 334 HIS A O 1
ATOM 2708 N N . ASP A 1 335 ? -14.799 -31.033 68.150 1.00 81.69 335 ASP A N 1
ATOM 2709 C CA . ASP A 1 335 ? -14.740 -30.710 69.581 1.00 81.69 335 ASP A CA 1
ATOM 2710 C C . ASP A 1 335 ? -15.897 -31.365 70.366 1.00 81.69 335 ASP A C 1
ATOM 2712 O O . ASP A 1 335 ? -15.680 -31.882 71.458 1.00 81.69 335 ASP A O 1
ATOM 2716 N N . CYS A 1 336 ? -17.104 -31.459 69.788 1.00 76.44 336 CYS A N 1
ATOM 2717 C CA . CYS A 1 336 ? -18.236 -32.166 70.410 1.00 76.44 336 CYS A CA 1
ATOM 2718 C C . CYS A 1 336 ? -18.079 -33.697 70.477 1.00 76.44 336 CYS A C 1
ATOM 2720 O O . CYS A 1 336 ? -18.838 -34.332 71.197 1.00 76.44 336 CYS A O 1
ATOM 2722 N N . LYS A 1 337 ? -17.143 -34.303 69.733 1.00 71.62 337 LYS A N 1
ATOM 2723 C CA . LYS A 1 337 ? -16.868 -35.755 69.781 1.00 71.62 337 LYS A CA 1
ATOM 2724 C C . LYS A 1 337 ? -15.774 -36.144 70.785 1.00 71.62 337 LYS A C 1
ATOM 2726 O O . LYS A 1 337 ? -15.468 -37.326 70.899 1.00 71.62 337 LYS A O 1
ATOM 2731 N N . LYS A 1 338 ? -15.146 -35.169 71.452 1.00 66.12 338 LYS A N 1
ATOM 2732 C CA . LYS A 1 338 ? -14.098 -35.383 72.469 1.00 66.12 338 LYS A CA 1
ATOM 2733 C C . LYS A 1 338 ? -14.608 -35.290 73.917 1.00 66.12 338 LYS A C 1
ATOM 2735 O O . LYS A 1 338 ? -13.791 -35.356 74.831 1.00 66.12 338 LYS A O 1
ATOM 2740 N N . ILE A 1 339 ? -15.916 -35.126 74.106 1.00 48.56 339 ILE A N 1
ATOM 2741 C CA . ILE A 1 339 ? -16.631 -35.210 75.390 1.00 48.56 339 ILE A CA 1
ATOM 2742 C C . ILE A 1 339 ? -17.367 -36.544 75.386 1.00 48.56 339 ILE A C 1
ATOM 2744 O O . ILE A 1 339 ? -17.325 -37.232 76.425 1.00 48.56 339 ILE A O 1
#